Protein AF-A0A3B9GFK4-F1 (afdb_monomer_lite)

pLDDT: mean 85.83, std 14.98, range [40.34, 98.25]

Sequence (280 aa):
MKTFAKKSLFSGSQAAPPAGQVRFRACALALALAALPLASCALAGHDLAVEIRVPALPSMWDRAEFWELRVEQGGICSAPILARPGESLFLSLPRSSTAYVYCVALLGAAKSLPFGAVWPQHGIPSASERLGLALPLTAAGGFAASFGALLERGGIDAAGFNAARFGREAEARVVDPWTLDLSALASAVARGSFRADSLRDSPEASLEQLQLPLELAGETLVPSSPWAQALSVAPDGSLALALCYRPRAYFVRGHELRAGLSPEGEPCWSIKATPGAGGL

Structure (mmCIF, N/CA/C/O backbone):
data_AF-A0A3B9GFK4-F1
#
_entry.id   AF-A0A3B9GFK4-F1
#
loop_
_atom_site.group_PDB
_atom_site.id
_atom_site.type_symbol
_atom_site.label_atom_id
_atom_site.label_alt_id
_atom_site.label_comp_id
_atom_site.label_asym_id
_atom_site.label_entity_id
_atom_site.label_seq_id
_atom_site.pdbx_PDB_ins_code
_atom_site.Cartn_x
_atom_site.Cartn_y
_atom_site.Cartn_z
_atom_site.occupancy
_atom_site.B_iso_or_equiv
_atom_site.auth_seq_id
_atom_site.auth_comp_id
_atom_site.auth_asym_id
_atom_site.auth_atom_id
_atom_site.pdbx_PDB_model_num
ATOM 1 N N . MET A 1 1 ? -1.115 -7.481 -99.072 1.00 49.38 1 MET A N 1
ATOM 2 C CA . MET A 1 1 ? -0.049 -6.603 -99.607 1.00 49.38 1 MET A CA 1
ATOM 3 C C . MET A 1 1 ? -0.234 -5.191 -99.071 1.00 49.38 1 MET A C 1
ATOM 5 O O . MET A 1 1 ? -1.178 -4.531 -99.478 1.00 49.38 1 MET A O 1
ATOM 9 N N . LYS A 1 2 ? 0.632 -4.753 -98.151 1.00 41.75 2 LYS A N 1
ATOM 10 C CA . LYS A 1 2 ? 1.069 -3.359 -97.966 1.00 41.75 2 LYS A CA 1
ATOM 11 C C . LYS A 1 2 ? 2.302 -3.354 -97.058 1.00 41.75 2 LYS A C 1
ATOM 13 O O . LYS A 1 2 ? 2.496 -4.251 -96.246 1.00 41.75 2 LYS A O 1
ATOM 18 N N . THR A 1 3 ? 3.156 -2.393 -97.344 1.00 41.75 3 THR A N 1
ATOM 19 C CA . THR A 1 3 ? 4.611 -2.368 -97.215 1.00 41.75 3 THR A CA 1
ATOM 20 C C . THR A 1 3 ? 5.099 -1.871 -95.846 1.00 41.75 3 THR A C 1
ATOM 22 O O . THR A 1 3 ? 4.429 -1.076 -95.200 1.00 41.75 3 THR A O 1
ATOM 25 N N . PHE A 1 4 ? 6.292 -2.344 -95.463 1.00 47.50 4 PHE A N 1
ATOM 26 C CA . PHE A 1 4 ? 7.308 -1.790 -94.550 1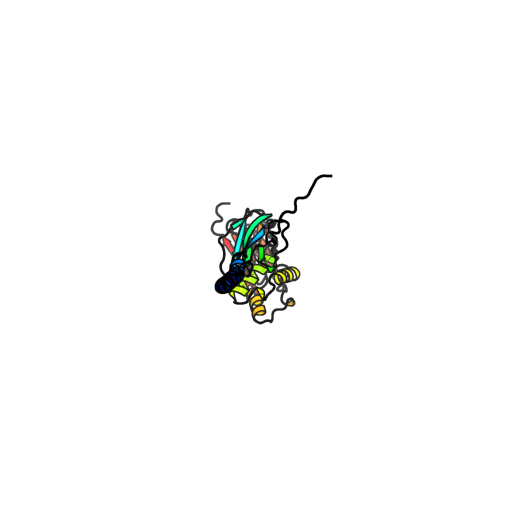.00 47.50 4 PHE A CA 1
ATOM 27 C C . PHE A 1 4 ? 7.064 -0.439 -93.842 1.00 47.50 4 PHE A C 1
ATOM 29 O O . PHE A 1 4 ? 6.879 0.582 -94.496 1.00 47.50 4 PHE A O 1
ATOM 36 N N . ALA A 1 5 ? 7.379 -0.405 -92.538 1.00 43.78 5 ALA A N 1
ATOM 37 C CA . ALA A 1 5 ? 8.205 0.658 -91.948 1.00 43.78 5 ALA A CA 1
ATOM 38 C C . ALA A 1 5 ? 8.967 0.151 -90.702 1.00 43.78 5 ALA A C 1
ATOM 40 O O . ALA A 1 5 ? 8.428 0.052 -89.603 1.00 43.78 5 ALA A O 1
ATOM 41 N N . LYS A 1 6 ? 10.255 -0.163 -90.899 1.00 51.62 6 LYS A N 1
ATOM 42 C CA . LYS A 1 6 ? 11.282 -0.313 -89.854 1.00 51.62 6 LYS A CA 1
ATOM 43 C C . LYS A 1 6 ? 11.454 1.047 -89.164 1.00 51.62 6 LYS A C 1
ATOM 45 O O . LYS A 1 6 ? 11.777 2.012 -89.854 1.00 51.62 6 LYS A O 1
ATOM 50 N N . LYS A 1 7 ? 11.299 1.134 -87.837 1.00 50.44 7 LYS A N 1
ATOM 51 C CA . LYS A 1 7 ? 11.684 2.331 -87.071 1.00 50.44 7 LYS A CA 1
ATOM 52 C C . LYS A 1 7 ? 12.864 2.024 -86.151 1.00 50.44 7 LYS A C 1
ATOM 54 O O . LYS A 1 7 ? 12.872 1.043 -85.417 1.00 50.44 7 LYS A O 1
ATOM 59 N N . SER A 1 8 ? 13.866 2.874 -86.327 1.00 50.84 8 SER A N 1
ATOM 60 C CA . SER A 1 8 ? 15.234 2.853 -85.829 1.00 50.84 8 SER A CA 1
ATOM 61 C C . SER A 1 8 ? 15.374 2.663 -84.320 1.00 50.84 8 SER A C 1
ATOM 63 O O . SER A 1 8 ? 14.698 3.318 -83.531 1.00 50.84 8 SER A O 1
ATOM 65 N N . LEU A 1 9 ? 16.356 1.833 -83.966 1.00 49.22 9 LEU A N 1
ATOM 66 C CA . LEU A 1 9 ? 17.018 1.761 -82.669 1.00 49.22 9 LEU A CA 1
ATOM 67 C C . LEU A 1 9 ? 17.553 3.150 -82.287 1.00 49.22 9 LEU A C 1
ATOM 69 O O . LEU A 1 9 ? 18.364 3.726 -83.013 1.00 49.22 9 LEU A O 1
ATOM 73 N N . PHE A 1 10 ? 17.106 3.684 -81.151 1.00 47.62 10 PHE A N 1
ATOM 74 C CA . PHE A 1 10 ? 17.780 4.788 -80.474 1.00 47.62 10 PHE A CA 1
ATOM 75 C C . PHE A 1 10 ? 18.969 4.200 -79.707 1.00 47.62 10 PHE A C 1
ATOM 77 O O . PHE A 1 10 ? 18.831 3.693 -78.597 1.00 47.62 10 PHE A O 1
ATOM 84 N N . SER A 1 11 ? 20.145 4.243 -80.331 1.00 50.97 11 SER A N 1
ATOM 85 C CA . SER A 1 11 ? 21.429 4.044 -79.658 1.00 50.97 11 SER A CA 1
ATOM 86 C C . SER A 1 11 ? 21.738 5.299 -78.840 1.00 50.97 11 SER A C 1
ATOM 88 O O . SER A 1 11 ? 22.422 6.210 -79.303 1.00 50.97 11 SER A O 1
ATOM 90 N N . GLY A 1 12 ? 21.177 5.374 -77.633 1.00 48.69 12 GLY A N 1
ATOM 91 C CA . GLY A 1 12 ? 21.552 6.377 -76.643 1.00 48.69 12 GLY A CA 1
ATOM 92 C C . GLY A 1 12 ? 22.961 6.091 -76.136 1.00 48.69 12 GLY A C 1
ATOM 93 O O . GLY A 1 12 ? 23.159 5.190 -75.327 1.00 48.69 12 GLY A O 1
ATOM 94 N N . SER A 1 13 ? 23.934 6.856 -76.628 1.00 52.31 13 SER A N 1
ATOM 95 C CA . SER A 1 13 ? 25.296 6.904 -76.099 1.00 52.31 13 SER A CA 1
ATOM 96 C C . SER A 1 13 ? 25.250 7.315 -74.624 1.00 52.31 13 SER A C 1
ATOM 98 O O . SER A 1 13 ? 25.119 8.497 -74.308 1.00 52.31 13 SER A O 1
ATOM 100 N N . GLN A 1 14 ? 25.338 6.342 -73.715 1.00 57.38 14 GLN A N 1
ATOM 101 C CA . GLN A 1 14 ? 25.565 6.602 -72.297 1.00 57.38 14 GLN A CA 1
ATOM 102 C C . GLN A 1 14 ? 26.994 7.122 -72.139 1.00 57.38 14 GLN A C 1
ATOM 104 O O . GLN A 1 14 ? 27.955 6.357 -72.092 1.00 57.38 14 GLN A O 1
ATOM 109 N N . ALA A 1 15 ? 27.132 8.446 -72.106 1.00 59.38 15 ALA A N 1
ATOM 110 C CA . ALA A 1 15 ? 28.369 9.088 -71.702 1.00 59.38 15 ALA A CA 1
ATOM 111 C C . ALA A 1 15 ? 28.708 8.625 -70.279 1.00 59.38 15 ALA A C 1
ATOM 113 O O . ALA A 1 15 ? 27.908 8.792 -69.354 1.00 59.38 15 ALA A O 1
ATOM 114 N N . ALA A 1 16 ? 29.881 8.008 -70.123 1.00 60.06 16 ALA A N 1
ATOM 115 C CA . ALA A 1 16 ? 30.385 7.592 -68.826 1.00 60.06 16 ALA A CA 1
ATOM 116 C C . ALA A 1 16 ? 30.438 8.818 -67.896 1.00 60.06 16 ALA A C 1
ATOM 118 O O . ALA A 1 16 ? 31.007 9.846 -68.280 1.00 60.06 16 ALA A O 1
ATOM 119 N N . PRO A 1 17 ? 29.830 8.755 -66.698 1.00 58.34 17 PRO A N 1
ATOM 120 C CA . PRO A 1 17 ? 29.846 9.882 -65.782 1.00 58.34 17 PRO A CA 1
ATOM 121 C C . PRO A 1 17 ? 31.297 10.205 -65.392 1.00 58.34 17 PRO A C 1
ATOM 123 O O . PRO A 1 17 ? 32.090 9.288 -65.155 1.00 58.34 17 PRO A O 1
ATOM 126 N N . PRO A 1 18 ? 31.671 11.493 -65.306 1.00 58.03 18 PRO A N 1
ATOM 127 C CA . PRO A 1 18 ? 33.019 11.889 -64.921 1.00 58.03 18 PRO A CA 1
ATOM 128 C C . PRO A 1 18 ? 33.339 11.338 -63.526 1.00 58.03 18 PRO A C 1
ATOM 130 O O . PRO A 1 18 ? 32.528 11.449 -62.604 1.00 58.03 18 PRO A O 1
ATOM 133 N N . ALA A 1 19 ? 34.532 10.760 -63.357 1.00 58.22 19 ALA A N 1
ATOM 134 C CA . ALA A 1 19 ? 34.951 10.022 -62.157 1.00 58.22 19 ALA A CA 1
ATOM 135 C C . ALA A 1 19 ? 34.791 10.795 -60.824 1.00 58.22 19 ALA A C 1
ATOM 137 O O . ALA A 1 19 ? 34.700 10.185 -59.757 1.00 58.22 19 ALA A O 1
ATOM 138 N N . GLY A 1 20 ? 34.693 12.130 -60.869 1.00 56.03 20 GLY A N 1
ATOM 139 C CA . GLY A 1 20 ? 34.391 12.974 -59.708 1.00 56.03 20 GLY A CA 1
ATOM 140 C C . GLY A 1 20 ? 32.950 12.867 -59.182 1.00 56.03 20 GLY A C 1
ATOM 141 O O . GLY A 1 20 ? 32.736 12.988 -57.978 1.00 56.03 20 GLY A O 1
ATOM 142 N N . GLN A 1 21 ? 31.958 12.574 -60.034 1.00 56.12 21 GLN A N 1
ATOM 143 C CA . GLN A 1 21 ? 30.544 12.478 -59.626 1.00 56.12 21 GLN A CA 1
ATOM 144 C C . GLN A 1 21 ? 30.221 11.185 -58.865 1.00 56.12 21 GLN A C 1
ATOM 146 O O . GLN A 1 21 ? 29.309 11.168 -58.036 1.00 56.12 21 GLN A O 1
ATOM 151 N N . VAL A 1 22 ? 30.981 10.111 -59.098 1.00 58.88 22 VAL A N 1
ATOM 152 C CA . VAL A 1 22 ? 30.784 8.820 -58.415 1.00 58.88 22 VAL A CA 1
ATOM 153 C C . VAL A 1 22 ? 31.180 8.918 -56.938 1.00 58.88 22 VAL A C 1
ATOM 155 O O . VAL A 1 22 ? 30.467 8.415 -56.071 1.00 58.88 22 VAL A O 1
ATOM 158 N N . ARG A 1 23 ? 32.265 9.641 -56.627 1.00 62.66 23 ARG A N 1
ATOM 159 C CA . ARG A 1 23 ? 32.742 9.826 -55.245 1.00 62.66 23 ARG A CA 1
ATOM 160 C C . ARG A 1 23 ? 31.787 10.677 -54.407 1.00 62.66 23 ARG A C 1
ATOM 162 O O . ARG A 1 23 ? 31.519 10.344 -53.258 1.00 62.66 23 ARG A O 1
ATOM 169 N N . PHE A 1 24 ? 31.213 11.722 -55.002 1.00 64.19 24 PHE A N 1
ATOM 170 C CA . PHE A 1 24 ? 30.280 12.606 -54.299 1.00 64.19 24 PHE A CA 1
ATOM 171 C C . PHE A 1 24 ? 28.963 11.897 -53.938 1.00 64.19 24 PHE A C 1
ATOM 173 O O . PHE A 1 24 ? 28.447 12.058 -52.833 1.00 64.19 24 PHE A O 1
ATOM 180 N N . ARG A 1 25 ? 28.448 11.041 -54.835 1.00 67.31 25 ARG A N 1
ATOM 181 C CA . ARG A 1 25 ? 27.236 10.239 -54.584 1.00 67.31 25 ARG A CA 1
ATOM 182 C C . ARG A 1 25 ? 27.445 9.167 -53.511 1.00 67.31 25 ARG A C 1
ATOM 184 O O . ARG A 1 25 ? 26.549 8.957 -52.699 1.00 67.31 25 ARG A O 1
ATOM 191 N N . ALA A 1 26 ? 28.620 8.536 -53.469 1.00 69.25 26 ALA A N 1
ATOM 192 C CA . ALA A 1 26 ? 28.953 7.552 -52.440 1.00 69.25 26 ALA A CA 1
ATOM 193 C C . ALA A 1 26 ? 29.044 8.184 -51.037 1.00 69.25 26 ALA A C 1
ATOM 195 O O . ALA A 1 26 ? 28.491 7.636 -50.086 1.00 69.25 26 ALA A O 1
ATOM 196 N N . CYS A 1 27 ? 29.658 9.368 -50.911 1.00 74.19 27 CYS A N 1
ATOM 197 C CA . CYS A 1 27 ? 29.699 10.100 -49.641 1.00 74.19 27 CYS A CA 1
ATOM 198 C C . CYS A 1 27 ? 28.310 10.560 -49.178 1.00 74.19 27 CYS A C 1
ATOM 200 O O . CYS A 1 27 ? 27.995 10.421 -48.001 1.00 74.19 27 CYS A O 1
ATOM 202 N N . ALA A 1 28 ? 27.464 11.063 -50.083 1.00 72.94 28 ALA A N 1
ATOM 203 C CA . ALA A 1 28 ? 26.108 11.493 -49.735 1.00 72.94 28 ALA A CA 1
ATOM 204 C C . ALA A 1 28 ? 25.221 10.324 -49.270 1.00 72.94 28 ALA A C 1
ATOM 206 O O . ALA A 1 28 ? 24.484 10.463 -48.297 1.00 72.94 28 ALA A O 1
ATOM 207 N N . LEU A 1 29 ? 25.329 9.157 -49.918 1.00 77.44 29 LEU A N 1
ATOM 208 C CA . LEU A 1 29 ? 24.612 7.949 -49.503 1.00 77.44 29 LEU A CA 1
ATOM 209 C C . LEU A 1 29 ? 25.114 7.435 -48.145 1.00 77.44 29 LEU A C 1
ATOM 211 O O . LEU A 1 29 ? 24.302 7.074 -47.301 1.00 77.44 29 LEU A O 1
ATOM 215 N N . ALA A 1 30 ? 26.429 7.449 -47.902 1.00 76.06 30 ALA A N 1
ATOM 216 C CA . ALA A 1 30 ? 26.999 7.064 -46.611 1.00 76.06 30 ALA A CA 1
ATOM 217 C C . ALA A 1 30 ? 26.558 8.008 -45.476 1.00 76.06 30 ALA A C 1
ATOM 219 O O . ALA A 1 30 ? 26.215 7.538 -44.395 1.00 76.06 30 ALA A O 1
ATOM 220 N N . LEU A 1 31 ? 26.487 9.320 -45.731 1.00 77.12 31 LEU A N 1
ATOM 221 C CA . LEU A 1 31 ? 25.951 10.307 -44.786 1.00 77.12 31 LEU A CA 1
ATOM 222 C C . LEU A 1 31 ? 24.452 10.112 -44.526 1.00 77.12 31 LEU A C 1
ATOM 224 O O . LEU A 1 31 ? 24.027 10.168 -43.376 1.00 77.12 31 LEU A O 1
ATOM 228 N N . ALA A 1 32 ? 23.655 9.831 -45.561 1.00 76.81 32 ALA A N 1
ATOM 229 C CA . ALA A 1 32 ? 22.229 9.543 -45.403 1.00 76.81 32 ALA A CA 1
ATOM 230 C C . ALA A 1 32 ? 21.992 8.245 -44.608 1.00 76.81 32 ALA A C 1
ATOM 232 O O . ALA A 1 32 ? 21.160 8.219 -43.705 1.00 76.81 32 ALA A O 1
ATOM 233 N N . LEU A 1 33 ? 22.766 7.190 -44.885 1.00 76.81 33 LEU A N 1
ATOM 234 C CA . LEU A 1 33 ? 22.698 5.923 -44.152 1.00 76.81 33 LEU A CA 1
ATOM 235 C C . LEU A 1 33 ? 23.189 6.055 -42.702 1.00 76.81 33 LEU A C 1
ATOM 237 O O . LEU A 1 33 ? 22.631 5.408 -41.823 1.00 76.81 33 LEU A O 1
ATOM 241 N N . ALA A 1 34 ? 24.173 6.918 -42.433 1.00 75.00 34 ALA A N 1
ATOM 242 C CA . ALA A 1 34 ? 24.631 7.229 -41.077 1.00 75.00 34 ALA A CA 1
ATOM 243 C C . ALA A 1 34 ? 23.655 8.136 -40.299 1.00 75.00 34 ALA A C 1
ATOM 245 O O . ALA A 1 34 ? 23.627 8.093 -39.071 1.00 75.00 34 ALA A O 1
ATOM 246 N N . ALA A 1 35 ? 22.823 8.921 -40.991 1.00 67.81 35 ALA A N 1
ATOM 247 C CA . ALA A 1 35 ? 21.783 9.745 -40.372 1.00 67.81 35 ALA A CA 1
ATOM 248 C C . ALA A 1 35 ? 20.521 8.945 -39.990 1.00 67.81 35 ALA A C 1
ATOM 250 O O . ALA A 1 35 ? 19.820 9.319 -39.049 1.00 67.81 35 ALA A O 1
ATOM 251 N N . LEU A 1 36 ? 20.243 7.824 -40.666 1.00 67.75 36 LEU A N 1
ATOM 252 C CA . LEU A 1 36 ? 19.109 6.943 -40.353 1.00 67.75 36 LEU A CA 1
ATOM 253 C C . LEU A 1 36 ? 19.110 6.385 -38.913 1.00 67.75 36 LEU A C 1
ATOM 255 O O . LEU A 1 36 ? 18.058 6.463 -38.281 1.00 67.75 36 LEU A O 1
ATOM 259 N N . PRO A 1 37 ? 20.215 5.869 -38.334 1.00 64.75 37 PRO A N 1
ATOM 260 C CA . PRO A 1 37 ? 20.214 5.397 -36.947 1.00 64.75 37 PRO A CA 1
ATOM 261 C C . PRO A 1 37 ? 20.044 6.536 -35.930 1.00 64.75 37 PRO A C 1
ATOM 263 O O . PRO A 1 37 ? 19.386 6.344 -34.911 1.00 64.75 37 PRO A O 1
ATOM 266 N N . LEU A 1 38 ? 20.551 7.739 -36.226 1.00 60.12 38 LEU A N 1
ATOM 267 C CA . LEU A 1 38 ? 20.355 8.917 -35.370 1.00 60.12 38 LEU A CA 1
ATOM 268 C C . LEU A 1 38 ? 18.890 9.386 -35.373 1.00 60.12 38 LEU A C 1
ATOM 270 O O . LEU A 1 38 ? 18.354 9.734 -34.323 1.00 60.12 38 LEU A O 1
ATOM 274 N N . ALA A 1 39 ? 18.212 9.322 -36.524 1.00 58.00 39 ALA A N 1
ATOM 275 C CA . ALA A 1 39 ? 16.776 9.589 -36.621 1.00 58.00 39 ALA A CA 1
ATOM 276 C C . ALA A 1 39 ? 15.920 8.452 -36.028 1.00 58.00 39 ALA A C 1
ATOM 278 O O . ALA A 1 39 ? 14.868 8.710 -35.445 1.00 58.00 39 ALA A O 1
ATOM 279 N N . SER A 1 40 ? 16.379 7.200 -36.121 1.00 55.69 40 SER A N 1
ATOM 280 C CA . SER A 1 40 ? 15.676 6.033 -35.575 1.00 55.69 40 SER A CA 1
ATOM 281 C C . SER A 1 40 ? 15.647 6.024 -34.045 1.00 55.69 40 SER A C 1
ATOM 283 O O . SER A 1 40 ? 14.661 5.567 -33.470 1.00 55.69 40 SER A O 1
ATOM 285 N N . CYS A 1 41 ? 16.681 6.548 -33.380 1.00 53.59 41 CYS A N 1
ATOM 286 C CA . CYS A 1 41 ? 16.682 6.707 -31.923 1.00 53.59 41 CYS A CA 1
ATOM 287 C C . CYS A 1 41 ? 15.808 7.881 -31.456 1.00 53.59 41 CYS A C 1
ATOM 289 O O . CYS A 1 41 ? 15.242 7.813 -30.373 1.00 53.59 41 CYS A O 1
ATOM 291 N N . ALA A 1 42 ? 15.655 8.929 -32.273 1.00 52.19 42 ALA A N 1
ATOM 292 C CA . ALA A 1 42 ? 14.791 10.066 -31.953 1.00 52.19 42 ALA A CA 1
ATOM 293 C C . ALA A 1 42 ? 13.294 9.776 -32.185 1.00 52.19 42 ALA A C 1
ATOM 295 O O . ALA A 1 42 ? 12.447 10.374 -31.525 1.00 52.19 42 ALA A O 1
ATOM 296 N N . LEU A 1 43 ? 12.950 8.860 -33.103 1.00 52.94 43 LEU A N 1
ATOM 297 C CA . LEU A 1 43 ? 11.554 8.481 -33.369 1.00 52.94 43 LEU A CA 1
ATOM 298 C C . LEU A 1 43 ? 10.973 7.490 -32.352 1.00 52.94 43 LEU A C 1
ATOM 300 O O . LEU A 1 43 ? 9.754 7.435 -32.180 1.00 52.94 43 LEU A O 1
ATOM 304 N N . ALA A 1 44 ? 11.812 6.716 -31.666 1.00 59.28 44 ALA A N 1
ATOM 305 C CA . ALA A 1 44 ? 11.377 5.915 -30.532 1.00 59.28 44 ALA A CA 1
ATOM 306 C C . ALA A 1 44 ? 11.312 6.827 -29.301 1.00 59.28 44 ALA A C 1
ATOM 308 O O . ALA A 1 44 ? 12.254 6.876 -28.516 1.00 59.28 44 ALA A O 1
ATOM 309 N N . GLY A 1 45 ? 10.223 7.594 -29.171 1.00 65.44 45 GLY A N 1
ATOM 310 C CA . GLY A 1 45 ? 10.017 8.485 -28.028 1.00 65.44 45 GLY A CA 1
ATOM 311 C C . GLY A 1 45 ? 10.355 7.784 -26.710 1.00 65.44 45 GLY A C 1
ATOM 312 O O . GLY A 1 45 ? 10.003 6.616 -26.526 1.00 65.44 45 GLY A O 1
ATOM 313 N N . HIS A 1 46 ? 11.061 8.489 -25.819 1.00 82.19 46 HIS A N 1
ATOM 314 C CA . HIS A 1 46 ? 11.520 7.950 -24.532 1.00 82.19 46 HIS A CA 1
ATOM 315 C C . HIS A 1 46 ? 10.374 7.412 -23.671 1.00 82.19 46 HIS A C 1
ATOM 317 O O . HIS A 1 46 ? 10.590 6.507 -22.864 1.00 82.19 46 HIS A O 1
ATOM 323 N N . ASP A 1 47 ? 9.161 7.896 -23.931 1.00 88.81 47 ASP A N 1
ATOM 324 C CA . ASP A 1 47 ? 7.952 7.500 -23.239 1.00 88.81 47 ASP A CA 1
ATOM 325 C C . ASP A 1 47 ? 7.029 6.649 -24.124 1.00 88.81 47 ASP A C 1
ATOM 327 O O . ASP A 1 47 ? 7.048 6.670 -25.363 1.00 88.81 47 ASP A O 1
ATOM 331 N N . LEU A 1 48 ? 6.195 5.869 -23.455 1.00 90.94 48 LEU A N 1
ATOM 332 C CA . LEU A 1 48 ? 5.110 5.088 -24.017 1.00 90.94 48 LEU A CA 1
ATOM 333 C C . LEU A 1 48 ? 3.816 5.513 -23.325 1.00 90.94 48 LEU A C 1
ATOM 335 O O . LEU A 1 48 ? 3.770 5.616 -22.103 1.00 90.94 48 LEU A O 1
ATOM 339 N N . ALA A 1 49 ? 2.758 5.734 -24.103 1.00 92.31 49 ALA A N 1
ATOM 340 C CA . ALA A 1 49 ? 1.427 5.924 -23.545 1.00 92.31 49 ALA A CA 1
ATOM 341 C C . ALA A 1 49 ? 0.919 4.584 -22.990 1.00 92.31 49 ALA A C 1
ATOM 343 O O . ALA A 1 49 ? 0.751 3.625 -23.744 1.00 92.31 49 ALA A O 1
ATOM 344 N N . VAL A 1 50 ? 0.687 4.524 -21.681 1.00 94.50 50 VAL A N 1
ATOM 345 C CA . VAL A 1 50 ? 0.225 3.335 -20.957 1.00 94.50 50 VAL A CA 1
ATOM 346 C C . VAL A 1 50 ? -1.156 3.608 -20.372 1.00 94.50 50 VAL A C 1
ATOM 348 O O . VAL A 1 50 ? -1.390 4.641 -19.743 1.00 94.50 50 VAL A O 1
ATOM 351 N N . GLU A 1 51 ? -2.076 2.668 -20.580 1.00 96.12 51 GLU A N 1
ATOM 352 C CA . GLU A 1 51 ? -3.403 2.688 -19.962 1.00 96.12 51 GLU A CA 1
ATOM 353 C C . GLU A 1 51 ? -3.293 2.289 -18.485 1.00 96.12 51 GLU A C 1
ATOM 355 O O . GLU A 1 51 ? -3.009 1.138 -18.164 1.00 96.12 51 GLU A O 1
ATOM 360 N N . ILE A 1 52 ? -3.537 3.222 -17.575 1.00 96.94 52 ILE A N 1
ATOM 361 C CA . ILE A 1 52 ? -3.610 2.975 -16.138 1.00 96.94 52 ILE A CA 1
ATOM 362 C C . ILE A 1 52 ? -5.046 2.618 -15.778 1.00 96.94 52 ILE A C 1
ATOM 364 O O . ILE A 1 52 ? -5.945 3.439 -15.955 1.00 96.94 52 ILE A O 1
ATOM 368 N N . ARG A 1 53 ? -5.262 1.415 -15.239 1.00 96.25 53 ARG A N 1
ATOM 369 C CA . ARG A 1 53 ? -6.590 0.971 -14.792 1.00 96.25 53 ARG A CA 1
ATOM 370 C C . ARG A 1 53 ? -6.717 1.167 -13.292 1.00 96.25 53 ARG A C 1
ATOM 372 O O . ARG A 1 53 ? -6.095 0.439 -12.513 1.00 96.25 53 ARG A O 1
ATOM 379 N N . VAL A 1 54 ? -7.511 2.159 -12.908 1.00 97.00 54 VAL A N 1
ATOM 380 C CA . VAL A 1 54 ? -7.766 2.510 -11.514 1.00 97.00 54 VAL A CA 1
ATOM 381 C C . VAL A 1 54 ? -8.803 1.537 -10.945 1.00 97.00 54 VAL A C 1
ATOM 383 O O . VAL A 1 54 ? -9.837 1.314 -11.577 1.00 97.00 54 VAL A O 1
ATOM 386 N N . PRO A 1 55 ? -8.559 0.916 -9.779 1.00 96.31 55 PRO A N 1
ATOM 387 C CA . PRO A 1 55 ? -9.483 -0.057 -9.218 1.00 96.31 55 PRO A CA 1
ATOM 388 C C . PRO A 1 55 ? -10.773 0.612 -8.729 1.00 96.31 55 PRO A C 1
ATOM 390 O O . PRO A 1 55 ? -10.844 1.825 -8.497 1.00 96.31 55 PRO A O 1
ATOM 393 N N . ALA A 1 56 ? -11.809 -0.200 -8.533 1.00 95.69 56 ALA A N 1
ATOM 394 C CA . ALA A 1 56 ? -12.931 0.204 -7.696 1.00 95.69 56 ALA A CA 1
ATOM 395 C C . ALA A 1 56 ? -12.443 0.464 -6.259 1.00 95.69 56 ALA A C 1
ATOM 397 O O . ALA A 1 56 ? -11.434 -0.097 -5.825 1.00 95.69 56 ALA A O 1
ATOM 398 N N . LEU A 1 57 ? -13.158 1.310 -5.518 1.00 92.44 57 LEU A N 1
ATOM 399 C CA . LEU A 1 57 ? -12.863 1.507 -4.102 1.00 92.44 57 LEU A CA 1
ATOM 400 C C . LEU A 1 57 ? -13.206 0.237 -3.313 1.00 92.44 57 LEU A C 1
ATOM 402 O O . LEU A 1 57 ? -14.241 -0.381 -3.578 1.00 92.44 57 LEU A O 1
ATOM 406 N N . PRO A 1 58 ? -12.371 -0.156 -2.335 1.00 88.44 58 PRO A N 1
ATOM 407 C CA . PRO A 1 58 ? -12.765 -1.145 -1.341 1.00 88.44 58 PRO A CA 1
ATOM 408 C C . PRO A 1 58 ? -14.059 -0.711 -0.647 1.00 88.44 58 PRO A C 1
ATOM 410 O O . PRO A 1 58 ? -14.247 0.479 -0.404 1.00 88.44 58 PRO A O 1
ATOM 413 N N . SER A 1 59 ? -14.922 -1.659 -0.273 1.00 86.56 59 SER A N 1
ATOM 414 C CA . SER A 1 59 ? -16.225 -1.358 0.349 1.00 86.56 59 SER A CA 1
ATOM 415 C C . SER A 1 59 ? -16.114 -0.495 1.607 1.00 86.56 59 SER A C 1
ATOM 417 O O . SER A 1 59 ? -16.957 0.350 1.853 1.00 86.56 59 SER A O 1
ATOM 419 N N . MET A 1 60 ? -15.050 -0.664 2.389 1.00 86.38 60 MET A N 1
ATOM 420 C CA . MET A 1 60 ? -14.796 0.147 3.583 1.00 86.38 60 MET A CA 1
ATOM 421 C C . MET A 1 60 ? -14.368 1.595 3.278 1.00 86.38 60 MET A C 1
ATOM 423 O O . MET A 1 60 ? -14.387 2.434 4.168 1.00 86.38 60 MET A O 1
ATOM 427 N N . TRP A 1 61 ? -13.979 1.890 2.035 1.00 89.94 61 TRP A N 1
ATOM 428 C CA . TRP A 1 61 ? -13.664 3.227 1.525 1.00 89.94 61 TRP A CA 1
ATOM 429 C C . TRP A 1 61 ? -14.753 3.731 0.564 1.00 89.94 61 TRP A C 1
ATOM 431 O O . TRP A 1 61 ? -14.488 4.606 -0.252 1.00 89.94 61 TRP A O 1
ATOM 441 N N . ASP A 1 62 ? -15.976 3.204 0.641 1.00 87.19 62 ASP A N 1
ATOM 442 C CA . ASP A 1 62 ? -17.104 3.587 -0.223 1.00 87.19 62 ASP A CA 1
ATOM 443 C C . ASP A 1 62 ? -17.469 5.080 -0.155 1.00 87.19 62 ASP A C 1
ATOM 445 O O . ASP A 1 62 ? -17.989 5.639 -1.118 1.00 87.19 62 ASP A O 1
ATOM 449 N N . ARG A 1 63 ? -17.151 5.739 0.963 1.00 87.88 63 ARG A N 1
ATOM 450 C CA . ARG A 1 63 ? -17.310 7.187 1.155 1.00 87.88 63 ARG A CA 1
ATOM 451 C C . ARG A 1 63 ? -16.229 8.032 0.479 1.00 87.88 63 ARG A C 1
ATOM 453 O O . ARG A 1 63 ? -16.359 9.254 0.463 1.00 87.88 63 ARG A O 1
ATOM 460 N N . ALA A 1 64 ? -15.146 7.433 -0.013 1.00 90.75 64 ALA A N 1
ATOM 461 C CA . ALA A 1 64 ? -14.161 8.157 -0.806 1.00 90.75 64 ALA A CA 1
ATOM 462 C C . ALA A 1 64 ? -14.723 8.419 -2.210 1.00 90.75 64 ALA A C 1
ATOM 464 O O . ALA A 1 64 ? -15.332 7.548 -2.821 1.00 90.75 64 ALA A O 1
ATOM 465 N N . GLU A 1 65 ? -14.512 9.618 -2.747 1.00 90.06 65 GLU A N 1
ATOM 466 C CA . GLU A 1 65 ? -15.012 9.962 -4.088 1.00 90.06 65 GLU A CA 1
ATOM 467 C C . GLU A 1 65 ? -13.958 9.745 -5.179 1.00 90.06 65 GLU A C 1
ATOM 469 O O . GLU A 1 65 ? -14.288 9.485 -6.338 1.00 90.06 65 GLU A O 1
ATOM 474 N N . PHE A 1 66 ? -12.679 9.847 -4.808 1.00 94.69 66 PHE A N 1
ATOM 475 C CA . PHE A 1 66 ? -11.567 9.852 -5.748 1.00 94.69 66 PHE A CA 1
ATOM 476 C C . PHE A 1 66 ? -10.374 9.056 -5.229 1.00 94.69 66 PHE A C 1
ATOM 478 O O . PHE A 1 66 ? -10.110 8.956 -4.027 1.00 94.69 66 PHE A O 1
ATOM 485 N N . TRP A 1 67 ? -9.606 8.566 -6.191 1.00 96.94 67 TRP A N 1
ATOM 486 C CA . TRP A 1 67 ? -8.229 8.152 -6.017 1.00 96.94 67 TRP A CA 1
ATOM 487 C C . TRP A 1 67 ? -7.296 9.331 -6.300 1.00 96.94 67 TRP A C 1
ATOM 489 O O . TRP A 1 67 ? -7.463 10.035 -7.296 1.00 96.94 67 TRP A O 1
ATOM 499 N N . GLU A 1 68 ? -6.279 9.517 -5.464 1.00 97.31 68 GLU A N 1
ATOM 500 C CA . GLU A 1 68 ? -5.129 10.372 -5.765 1.00 97.31 68 GLU A CA 1
ATOM 501 C C . GLU A 1 68 ? -4.027 9.506 -6.374 1.00 97.31 68 GLU A C 1
ATOM 503 O O . GLU A 1 68 ? -3.407 8.696 -5.683 1.00 97.31 68 GLU A O 1
ATOM 508 N N . LEU A 1 69 ? -3.802 9.667 -7.674 1.00 98.00 69 LEU A N 1
ATOM 509 C CA . LEU A 1 69 ? -2.791 8.963 -8.447 1.00 98.00 69 LEU A CA 1
ATOM 510 C C . LEU A 1 69 ? -1.482 9.763 -8.483 1.00 98.00 69 LEU A C 1
ATOM 512 O O . LEU A 1 69 ? -1.491 10.983 -8.661 1.00 98.00 69 LEU A O 1
ATOM 516 N N . ARG A 1 70 ? -0.348 9.075 -8.353 1.00 97.88 70 ARG A N 1
ATOM 517 C CA . ARG A 1 70 ? 1.002 9.641 -8.471 1.00 97.88 70 ARG A CA 1
ATOM 518 C C . ARG A 1 70 ? 1.925 8.683 -9.207 1.00 97.88 70 ARG A C 1
ATOM 520 O O . ARG A 1 70 ? 1.779 7.468 -9.092 1.00 97.88 70 ARG A O 1
ATOM 527 N N . VAL A 1 71 ? 2.906 9.238 -9.907 1.00 98.00 71 VAL A N 1
ATOM 528 C CA . VAL A 1 71 ? 4.005 8.484 -10.517 1.00 98.00 71 VAL A CA 1
ATOM 529 C C . VAL A 1 71 ? 5.308 8.910 -9.859 1.00 98.00 71 VAL A C 1
ATOM 531 O O . VAL A 1 71 ? 5.569 10.102 -9.724 1.00 98.00 71 VAL A O 1
ATOM 534 N N . GLU A 1 72 ? 6.122 7.949 -9.444 1.00 96.94 72 GLU A N 1
ATOM 535 C CA . GLU A 1 72 ? 7.482 8.176 -8.966 1.00 96.94 72 GLU A CA 1
ATOM 536 C C . GLU A 1 72 ? 8.490 7.528 -9.912 1.00 96.94 72 GLU A C 1
ATOM 538 O O . GLU A 1 72 ? 8.331 6.373 -10.312 1.00 96.94 72 GLU A O 1
ATOM 543 N N . GLN A 1 73 ? 9.524 8.283 -10.270 1.00 94.38 73 GLN A N 1
ATOM 544 C CA . GLN A 1 73 ? 10.603 7.846 -11.148 1.00 94.38 73 GLN A CA 1
ATOM 545 C C . GLN A 1 73 ? 11.910 8.499 -10.698 1.00 94.38 73 GLN A C 1
ATOM 547 O O . GLN A 1 73 ? 11.981 9.725 -10.597 1.00 94.38 73 GLN A O 1
ATOM 552 N N . GLY A 1 74 ? 12.950 7.701 -10.428 1.00 90.38 74 GLY A N 1
ATOM 553 C CA . GLY A 1 74 ? 14.255 8.225 -10.014 1.00 90.38 74 GLY A CA 1
ATOM 554 C C . GLY A 1 74 ? 14.181 9.078 -8.741 1.00 90.38 74 GLY A C 1
ATOM 555 O O . GLY A 1 74 ? 14.875 10.086 -8.630 1.00 90.38 74 GLY A O 1
ATOM 556 N N . GLY A 1 75 ? 13.276 8.730 -7.820 1.00 89.12 75 GLY A N 1
ATOM 557 C CA . GLY A 1 75 ? 12.997 9.491 -6.595 1.00 89.12 75 GLY A CA 1
ATOM 558 C C . GLY A 1 75 ? 12.227 10.808 -6.784 1.00 89.12 75 GLY A C 1
ATOM 559 O O . GLY A 1 75 ? 12.007 11.527 -5.809 1.00 89.12 75 GLY A O 1
ATOM 560 N N . ILE A 1 76 ? 11.801 11.142 -8.007 1.00 92.94 76 ILE A N 1
ATOM 561 C CA . ILE A 1 76 ? 10.970 12.317 -8.294 1.00 92.94 76 ILE A CA 1
ATOM 562 C C . ILE A 1 76 ? 9.513 11.878 -8.388 1.00 92.94 76 ILE A C 1
ATOM 564 O O . ILE A 1 76 ? 9.179 10.978 -9.153 1.00 92.94 76 ILE A O 1
ATOM 568 N N . CYS A 1 77 ? 8.637 12.543 -7.634 1.00 95.69 77 CYS A N 1
ATOM 569 C CA . CYS A 1 77 ? 7.203 12.279 -7.637 1.00 95.69 77 CYS A CA 1
ATOM 570 C C . CYS A 1 77 ? 6.451 13.322 -8.476 1.00 95.69 77 CYS A C 1
ATOM 572 O O . CYS A 1 77 ? 6.704 14.523 -8.362 1.00 95.69 77 CYS A O 1
ATOM 574 N N . SER A 1 78 ? 5.511 12.866 -9.302 1.00 96.50 78 SER A N 1
ATOM 575 C CA . SER A 1 78 ? 4.637 13.722 -10.099 1.00 96.50 78 SER A CA 1
ATOM 576 C C . SER A 1 78 ? 3.675 14.534 -9.228 1.00 96.50 78 SER A C 1
ATOM 578 O O . SER A 1 78 ? 3.406 14.212 -8.065 1.00 96.50 78 SER A O 1
ATOM 580 N N . ALA A 1 79 ? 3.071 15.562 -9.829 1.00 96.75 79 ALA A N 1
ATOM 581 C CA . ALA A 1 79 ? 1.868 16.166 -9.269 1.00 96.75 79 ALA A CA 1
ATOM 582 C C . ALA A 1 79 ? 0.751 15.106 -9.127 1.00 96.75 79 ALA A C 1
ATOM 584 O O . ALA A 1 79 ? 0.704 14.163 -9.929 1.00 96.75 79 ALA A O 1
ATOM 585 N N . PRO A 1 80 ? -0.129 15.236 -8.117 1.00 96.69 80 PRO A N 1
ATOM 586 C CA . PRO A 1 80 ? -1.257 14.331 -7.951 1.00 96.69 80 PRO A CA 1
ATOM 587 C C . PRO A 1 80 ? -2.270 14.495 -9.089 1.00 96.69 80 PRO A C 1
ATOM 589 O O . PRO A 1 80 ? -2.562 15.611 -9.519 1.00 96.69 80 PRO A O 1
ATOM 592 N N . ILE A 1 81 ? -2.835 13.377 -9.535 1.00 97.25 81 ILE A N 1
ATOM 593 C CA . ILE A 1 81 ? -3.919 13.313 -10.519 1.00 97.25 81 ILE A CA 1
ATOM 594 C C . ILE A 1 81 ? -5.126 12.687 -9.826 1.00 97.25 81 ILE A C 1
ATOM 596 O O . ILE A 1 81 ? -5.003 11.621 -9.230 1.00 97.25 81 ILE A O 1
ATOM 600 N N . LEU A 1 82 ? -6.288 13.334 -9.883 1.00 96.94 82 LEU A N 1
ATOM 601 C CA . LEU A 1 82 ? -7.515 12.753 -9.339 1.00 96.94 82 LEU A CA 1
ATOM 602 C C . LEU A 1 82 ? -8.160 11.837 -10.377 1.00 96.94 82 LEU A C 1
ATOM 604 O O . LEU A 1 82 ? -8.312 12.22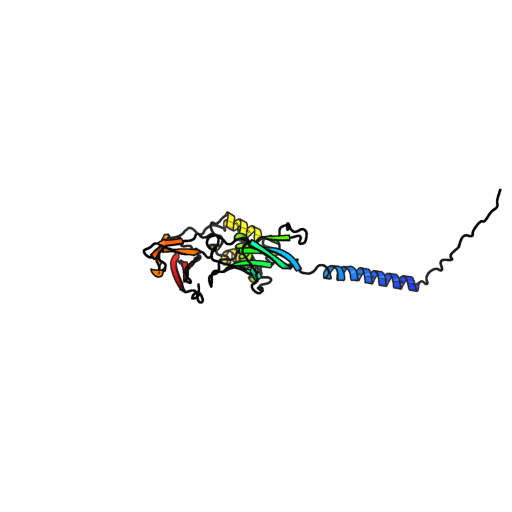8 -11.532 1.00 96.94 82 LEU A O 1
ATOM 608 N N . ALA A 1 83 ? -8.544 10.641 -9.946 1.00 96.62 83 ALA A N 1
ATOM 609 C CA . ALA A 1 83 ? -9.205 9.646 -10.778 1.00 96.62 83 ALA A CA 1
ATOM 610 C C . ALA A 1 83 ? -10.454 9.111 -10.081 1.00 96.62 83 ALA A C 1
ATOM 612 O O . ALA A 1 83 ? -10.469 8.933 -8.860 1.00 96.62 83 ALA A O 1
ATOM 613 N N . ARG A 1 84 ? -11.501 8.823 -10.848 1.00 96.12 84 ARG A N 1
ATOM 614 C CA . ARG A 1 84 ? -12.697 8.162 -10.325 1.00 96.12 84 ARG A CA 1
ATOM 615 C C . ARG A 1 84 ? -12.446 6.661 -10.124 1.00 96.12 84 ARG A C 1
ATOM 617 O O . ARG A 1 84 ? -11.635 6.063 -10.834 1.00 96.12 84 ARG A O 1
ATOM 624 N N . PRO A 1 85 ? -13.150 6.014 -9.183 1.00 96.31 85 PRO A N 1
ATOM 625 C CA . PRO A 1 85 ? -13.085 4.565 -9.020 1.00 96.31 85 PRO A CA 1
ATOM 626 C C . PRO A 1 85 ? -13.471 3.836 -10.315 1.00 96.31 85 PRO A C 1
ATOM 628 O O . PRO A 1 85 ? -14.491 4.155 -10.925 1.00 96.31 85 PRO A O 1
ATOM 631 N N . GLY A 1 86 ? -12.662 2.861 -10.736 1.00 95.25 86 GLY A N 1
ATOM 632 C CA . GLY A 1 86 ? -12.882 2.107 -11.979 1.00 95.25 86 GLY A CA 1
ATOM 633 C C . GLY A 1 86 ? -12.515 2.848 -13.273 1.00 95.25 86 GLY A C 1
ATOM 634 O O . GLY A 1 86 ? -12.687 2.292 -14.358 1.00 95.25 86 GLY A O 1
ATOM 635 N N . GLU A 1 87 ? -12.030 4.090 -13.192 1.00 95.38 87 GLU A N 1
ATOM 636 C CA . GLU A 1 87 ? -11.620 4.864 -14.364 1.00 95.38 87 GLU A CA 1
ATOM 637 C C . GLU A 1 87 ? -10.359 4.282 -15.025 1.00 95.38 87 GLU A C 1
ATOM 639 O O . GLU A 1 87 ? -9.524 3.632 -14.393 1.00 95.38 87 GLU A O 1
ATOM 644 N N . SER A 1 88 ? -10.205 4.532 -16.325 1.00 94.69 88 SER A N 1
ATOM 645 C CA . SER A 1 88 ? -8.954 4.286 -17.042 1.00 94.69 88 SER A CA 1
ATOM 646 C C . SER A 1 88 ? -8.367 5.605 -17.522 1.00 94.69 88 SER A C 1
ATOM 648 O O . SER A 1 88 ? -9.048 6.395 -18.173 1.00 94.69 88 SER A O 1
ATOM 650 N N . LEU A 1 89 ? -7.098 5.832 -17.201 1.00 94.88 89 LEU A N 1
ATOM 651 C CA . LEU A 1 89 ? -6.347 7.035 -17.555 1.00 94.88 89 LEU A CA 1
ATOM 652 C C . LEU A 1 89 ? -5.180 6.668 -18.468 1.00 94.88 89 LEU A C 1
ATOM 654 O O . LEU A 1 89 ? -4.716 5.532 -18.462 1.00 94.88 89 LEU A O 1
ATOM 658 N N . PHE A 1 90 ? -4.660 7.631 -19.224 1.00 94.06 90 PHE A N 1
ATOM 659 C CA . PHE A 1 90 ? -3.466 7.425 -20.045 1.00 94.06 90 PHE A CA 1
ATOM 660 C C . PHE A 1 90 ? -2.322 8.267 -19.509 1.00 94.06 90 PHE A C 1
ATOM 662 O O . PHE A 1 90 ? -2.432 9.491 -19.451 1.00 94.06 90 PHE A O 1
ATOM 669 N N . LEU A 1 91 ? -1.228 7.607 -19.132 1.00 95.00 91 LEU A N 1
ATOM 670 C CA . LEU A 1 91 ? -0.003 8.263 -18.688 1.00 95.00 91 LEU A CA 1
ATOM 671 C C . LEU A 1 91 ? 1.145 7.938 -19.638 1.00 95.00 91 LEU A C 1
ATOM 673 O O . LEU A 1 91 ? 1.264 6.815 -20.123 1.00 95.00 91 LEU A O 1
ATOM 677 N N . SER A 1 92 ? 2.012 8.918 -19.871 1.00 93.69 92 SER A N 1
ATOM 678 C CA . SER A 1 92 ? 3.300 8.698 -20.528 1.00 93.69 92 SER A CA 1
ATOM 679 C C . SER A 1 92 ? 4.281 8.131 -19.505 1.00 93.69 92 SER A C 1
ATOM 681 O O . SER A 1 92 ? 4.615 8.815 -18.540 1.00 93.69 92 SER A O 1
ATOM 683 N N . LEU A 1 93 ? 4.708 6.881 -19.692 1.00 94.81 93 LEU A N 1
ATOM 684 C CA . LEU A 1 93 ? 5.675 6.198 -18.829 1.00 94.81 93 LEU A CA 1
ATOM 685 C C . LEU A 1 93 ? 6.968 5.886 -19.596 1.00 94.81 93 LEU A C 1
ATOM 687 O O . LEU A 1 93 ? 6.906 5.574 -20.788 1.00 94.81 93 LEU A O 1
ATOM 691 N N . PRO A 1 94 ? 8.135 5.911 -18.936 1.00 92.12 94 PRO A N 1
ATOM 692 C CA . PRO A 1 94 ? 9.422 5.730 -19.602 1.00 92.12 94 PRO A CA 1
ATOM 693 C C . PRO A 1 94 ? 9.585 4.312 -20.158 1.00 92.12 94 PRO A C 1
ATOM 695 O O . PRO A 1 94 ? 9.331 3.328 -19.473 1.00 92.12 94 PRO A O 1
ATOM 698 N N . ARG A 1 95 ? 10.083 4.158 -21.385 1.00 89.44 95 ARG A N 1
ATOM 699 C CA . ARG A 1 95 ? 10.315 2.830 -21.990 1.00 89.44 95 ARG A CA 1
ATOM 700 C C . ARG A 1 95 ? 11.486 2.073 -21.373 1.00 89.44 95 ARG A C 1
ATOM 702 O O . ARG A 1 95 ? 11.481 0.846 -21.365 1.00 89.44 95 ARG A O 1
ATOM 709 N N . SER A 1 96 ? 12.510 2.802 -20.936 1.00 87.69 96 SER A N 1
ATOM 710 C CA . SER A 1 96 ? 13.815 2.245 -20.560 1.00 87.69 96 SER A CA 1
ATOM 711 C C . SER A 1 96 ? 14.109 2.292 -19.065 1.00 87.69 96 SER A C 1
ATOM 713 O O . SER A 1 96 ? 15.178 1.847 -18.659 1.00 87.69 96 SER A O 1
ATOM 715 N N . SER A 1 97 ? 13.212 2.846 -18.248 1.00 91.12 97 SER A N 1
ATOM 716 C CA . SER A 1 97 ? 13.402 2.935 -16.801 1.00 91.12 97 SER A CA 1
ATOM 717 C C . SER A 1 97 ? 12.168 2.474 -16.043 1.00 91.12 97 SER A C 1
ATOM 719 O O . SER A 1 97 ? 11.058 2.434 -16.576 1.00 91.12 97 SER A O 1
ATOM 721 N N . THR A 1 98 ? 12.376 2.135 -14.777 1.00 94.81 98 THR A N 1
ATOM 722 C CA . THR A 1 98 ? 11.296 1.777 -13.864 1.00 94.81 98 THR A CA 1
ATOM 723 C C . THR A 1 98 ? 10.502 3.024 -13.483 1.00 94.81 98 THR A C 1
ATOM 725 O O . THR A 1 98 ? 11.067 4.104 -13.317 1.00 94.81 98 THR A O 1
ATOM 728 N N . ALA A 1 99 ? 9.188 2.870 -13.347 1.00 96.06 99 ALA A N 1
ATOM 729 C CA . ALA A 1 99 ? 8.324 3.868 -12.729 1.00 96.06 99 ALA A CA 1
ATOM 730 C C . ALA A 1 99 ? 7.366 3.180 -11.753 1.00 96.06 99 ALA A C 1
ATOM 732 O O . ALA A 1 99 ? 6.891 2.067 -12.005 1.00 96.06 99 ALA A O 1
ATOM 733 N N . TYR A 1 100 ? 7.072 3.846 -10.644 1.00 97.75 100 TYR A N 1
ATOM 734 C CA . TYR A 1 100 ? 6.162 3.367 -9.612 1.00 97.75 100 TYR A CA 1
ATOM 735 C C . TYR A 1 100 ? 4.888 4.189 -9.668 1.00 97.75 100 TYR A C 1
ATOM 737 O O . TYR A 1 100 ? 4.907 5.398 -9.448 1.00 97.75 100 TYR A O 1
ATOM 745 N N . VAL A 1 101 ? 3.781 3.539 -10.005 1.00 98.25 101 VA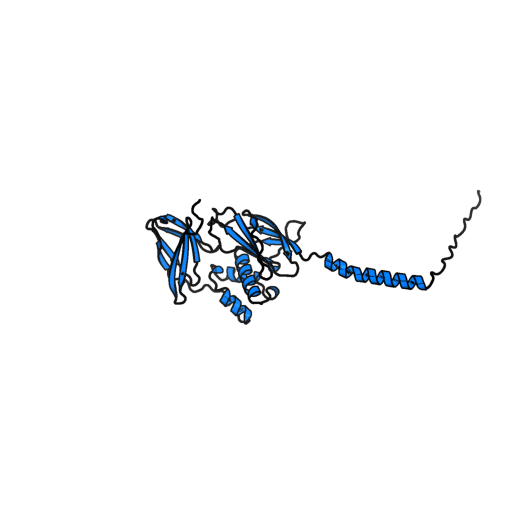L A N 1
ATOM 746 C CA . VAL A 1 101 ? 2.477 4.192 -10.095 1.00 98.25 101 VAL A CA 1
ATOM 747 C C . VAL A 1 101 ? 1.695 3.838 -8.842 1.00 98.25 101 VAL A C 1
ATOM 749 O O . VAL A 1 101 ? 1.506 2.658 -8.552 1.00 98.25 101 VAL A O 1
ATOM 752 N N . TYR A 1 102 ? 1.235 4.849 -8.114 1.00 97.94 102 TYR A N 1
ATOM 753 C CA . TYR A 1 102 ? 0.471 4.700 -6.879 1.00 97.94 102 TYR A CA 1
ATOM 754 C C . TYR A 1 102 ? -0.896 5.342 -7.025 1.00 97.94 102 TYR A C 1
ATOM 756 O O . TYR A 1 102 ? -0.988 6.429 -7.586 1.00 97.94 102 TYR A O 1
ATOM 764 N N . CYS A 1 103 ? -1.924 4.745 -6.435 1.00 97.44 103 CYS A N 1
ATOM 765 C CA . CYS A 1 103 ? -3.169 5.428 -6.119 1.00 97.44 103 CYS A CA 1
ATOM 766 C C . CYS A 1 103 ? -3.547 5.219 -4.649 1.00 97.44 103 CYS A C 1
ATOM 768 O O . CYS A 1 103 ? -3.490 4.102 -4.135 1.00 97.44 103 CYS A O 1
ATOM 770 N N . VAL A 1 104 ? -3.948 6.294 -3.971 1.00 97.31 104 VAL A N 1
ATOM 771 C CA . VAL A 1 104 ? -4.462 6.259 -2.589 1.00 97.31 104 VAL A CA 1
ATOM 772 C C . VAL A 1 104 ? -5.900 6.758 -2.556 1.00 97.31 104 VAL A C 1
ATOM 774 O O . VAL A 1 104 ? -6.230 7.726 -3.243 1.00 97.31 104 VAL A O 1
ATOM 777 N N . ALA A 1 105 ? -6.765 6.088 -1.799 1.00 95.62 105 ALA A N 1
ATOM 778 C CA . ALA A 1 105 ? -8.136 6.539 -1.608 1.00 95.62 105 ALA A CA 1
ATO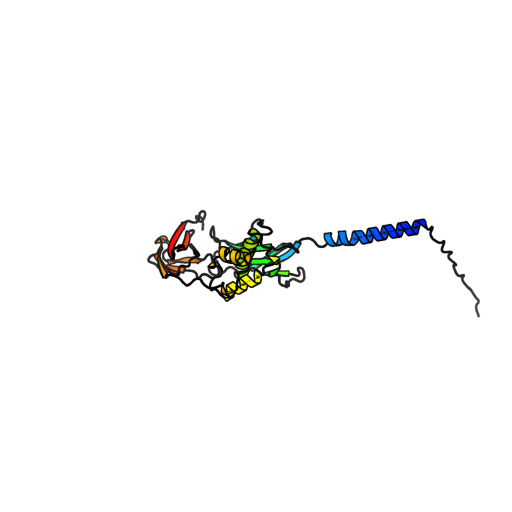M 779 C C . ALA A 1 105 ? -8.130 7.732 -0.648 1.00 95.62 105 ALA A C 1
ATOM 781 O O . ALA A 1 105 ? -7.389 7.725 0.343 1.00 95.62 105 ALA A O 1
ATOM 782 N N . LEU A 1 106 ? -8.938 8.750 -0.949 1.00 91.62 106 LEU A N 1
ATOM 783 C CA . LEU A 1 106 ? -9.062 9.954 -0.131 1.00 91.62 106 LEU A CA 1
ATOM 784 C C . LEU A 1 106 ? -10.432 10.016 0.545 1.00 91.62 106 LEU A C 1
ATOM 786 O O 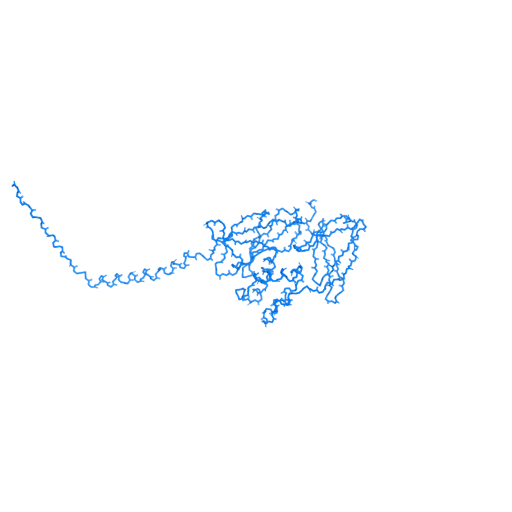. LEU A 1 106 ? -11.458 10.054 -0.131 1.00 91.62 106 LEU A O 1
ATOM 790 N N . LEU A 1 107 ? -10.443 10.105 1.876 1.00 87.69 107 LEU A N 1
ATOM 791 C CA . LEU A 1 107 ? -11.644 10.365 2.672 1.00 87.69 107 LEU A CA 1
ATOM 792 C C . LEU A 1 107 ? -11.394 11.588 3.562 1.00 87.69 107 LEU A C 1
ATOM 794 O O . LEU A 1 107 ? -10.856 11.484 4.665 1.00 87.69 107 LEU A O 1
ATOM 798 N N . GLY A 1 108 ? -11.724 12.775 3.050 1.00 86.00 108 GLY A N 1
ATOM 799 C CA . GLY A 1 108 ? -11.291 14.032 3.662 1.00 86.00 108 GLY A CA 1
ATOM 800 C C . GLY A 1 108 ? -9.761 14.110 3.713 1.00 86.00 108 GLY A C 1
ATOM 801 O O . GLY A 1 108 ? -9.097 14.040 2.681 1.00 86.00 108 GLY A O 1
ATOM 802 N N . ALA A 1 109 ? -9.195 14.228 4.916 1.00 86.69 109 ALA A N 1
ATOM 803 C CA . ALA A 1 109 ? -7.745 14.223 5.134 1.00 86.69 109 ALA A CA 1
ATOM 804 C C . ALA A 1 109 ? -7.148 12.813 5.334 1.00 86.69 109 ALA A C 1
ATOM 806 O O . ALA A 1 109 ? -5.924 12.663 5.353 1.00 86.69 109 ALA A O 1
ATOM 807 N N . ALA A 1 110 ? -7.986 11.781 5.480 1.00 90.00 110 ALA A N 1
ATOM 808 C CA . ALA A 1 110 ? -7.531 10.403 5.616 1.00 90.00 110 ALA A CA 1
ATOM 809 C C . ALA A 1 110 ? -7.083 9.836 4.264 1.00 90.00 110 ALA A C 1
ATOM 811 O O . ALA A 1 110 ? -7.709 10.084 3.229 1.00 90.00 110 ALA A O 1
ATOM 812 N N . LYS A 1 111 ? -6.009 9.041 4.293 1.00 93.56 111 LYS A N 1
ATOM 813 C CA . LYS A 1 111 ? -5.458 8.362 3.116 1.00 93.56 111 LYS A CA 1
ATOM 814 C C . LYS A 1 111 ? -5.311 6.874 3.382 1.00 93.56 111 LYS A C 1
ATOM 816 O O . LYS A 1 111 ? -4.798 6.480 4.433 1.00 93.56 111 LYS A O 1
ATOM 821 N N . SER A 1 112 ? -5.718 6.056 2.418 1.00 95.69 112 SER A N 1
ATOM 822 C CA . SER A 1 112 ? -5.393 4.632 2.442 1.00 95.69 112 SER A CA 1
ATOM 823 C C . SER A 1 112 ? -3.889 4.412 2.240 1.00 95.69 112 SER A C 1
ATOM 825 O O . SER A 1 112 ? -3.163 5.282 1.751 1.00 95.69 112 SER A O 1
ATOM 827 N N . LEU A 1 113 ? -3.419 3.207 2.556 1.00 96.44 113 LEU A N 1
ATOM 828 C CA . LEU A 1 113 ? -2.172 2.703 1.995 1.00 96.44 113 LEU A CA 1
ATOM 829 C C . LEU A 1 113 ? -2.327 2.546 0.473 1.00 96.44 113 LEU A C 1
ATOM 831 O O . LEU A 1 113 ? -3.449 2.359 -0.020 1.00 96.44 113 LEU A O 1
ATOM 835 N N . PRO A 1 114 ? -1.230 2.685 -0.288 1.00 96.75 114 PRO A N 1
ATOM 836 C CA . PRO A 1 114 ? -1.318 2.776 -1.732 1.00 96.75 114 PRO A CA 1
ATOM 837 C C . PRO A 1 114 ? -1.688 1.437 -2.358 1.00 96.75 114 PRO A C 1
ATOM 839 O O . PRO A 1 114 ? -1.128 0.389 -2.041 1.00 96.75 114 PRO A O 1
ATOM 842 N N . PHE A 1 115 ? -2.587 1.520 -3.326 1.00 97.94 115 PHE A N 1
ATOM 843 C CA . PHE A 1 115 ? -2.648 0.602 -4.449 1.00 97.94 115 PHE A CA 1
ATOM 844 C C . PHE A 1 115 ? -1.637 1.076 -5.487 1.00 97.94 115 PHE A C 1
ATOM 846 O O . PHE A 1 115 ? -1.186 2.222 -5.459 1.00 97.94 115 PHE A O 1
ATOM 853 N N . GLY A 1 116 ? -1.248 0.209 -6.410 1.00 98.06 116 GLY A N 1
ATOM 854 C CA . GLY A 1 116 ? -0.264 0.614 -7.396 1.00 98.06 116 GLY A CA 1
ATOM 855 C C . GLY A 1 116 ? 0.211 -0.491 -8.309 1.00 98.06 116 GLY A C 1
ATOM 856 O O . GLY A 1 116 ? -0.362 -1.581 -8.354 1.00 98.06 116 GLY A O 1
ATOM 857 N N . ALA A 1 117 ? 1.272 -0.174 -9.040 1.00 98.06 117 ALA A N 1
ATOM 858 C CA . ALA A 1 117 ? 1.986 -1.086 -9.909 1.00 98.06 117 ALA A CA 1
ATOM 859 C C . ALA A 1 117 ? 3.412 -0.587 -10.183 1.00 98.06 117 ALA A C 1
ATOM 861 O O . ALA A 1 117 ? 3.717 0.603 -10.127 1.00 98.06 117 ALA A O 1
ATOM 862 N N . VAL A 1 118 ? 4.274 -1.535 -10.536 1.00 97.31 118 VAL A N 1
ATOM 863 C CA . VAL A 1 118 ? 5.648 -1.301 -11.006 1.00 97.31 118 VAL A CA 1
ATOM 864 C C . VAL A 1 118 ? 5.673 -1.428 -12.523 1.00 97.31 118 VAL A C 1
ATOM 866 O O . VAL A 1 118 ? 5.427 -2.516 -13.049 1.00 97.31 118 VAL A O 1
ATOM 869 N N . TRP A 1 119 ? 5.984 -0.343 -13.218 1.00 96.06 119 TRP A N 1
ATOM 870 C CA . TRP A 1 119 ? 6.224 -0.330 -14.655 1.00 96.06 119 TRP A CA 1
ATOM 871 C C . TRP A 1 119 ? 7.709 -0.604 -14.953 1.00 96.06 119 TRP A C 1
ATOM 873 O O . TRP A 1 119 ? 8.555 -0.042 -14.260 1.00 96.06 119 TRP A O 1
ATOM 883 N N . PRO A 1 120 ? 8.057 -1.437 -15.954 1.00 94.12 120 PRO A N 1
ATOM 884 C CA . PRO A 1 120 ? 7.172 -2.200 -16.845 1.00 94.12 120 PRO A CA 1
ATOM 885 C C . PRO A 1 120 ? 6.761 -3.583 -16.314 1.00 94.12 120 PRO A C 1
ATOM 887 O O . PRO A 1 120 ? 6.034 -4.302 -16.990 1.00 94.12 120 PRO A O 1
ATOM 890 N N . GLN A 1 121 ? 7.199 -3.979 -15.115 1.00 94.06 121 GLN A N 1
ATOM 891 C CA . GLN A 1 121 ? 7.061 -5.354 -14.608 1.00 94.06 121 GLN A CA 1
ATOM 892 C C . GLN A 1 121 ? 5.610 -5.872 -14.504 1.00 94.06 121 GLN A C 1
ATOM 894 O O . GLN A 1 121 ? 5.392 -7.080 -14.569 1.00 94.06 121 GLN A O 1
ATOM 899 N N . HIS A 1 122 ? 4.629 -4.982 -14.329 1.00 93.94 122 HIS A N 1
ATOM 900 C CA . HIS A 1 122 ? 3.196 -5.309 -14.298 1.00 93.94 122 HIS A CA 1
ATOM 901 C C . HIS A 1 122 ? 2.453 -4.969 -15.597 1.00 93.94 122 HIS A C 1
ATOM 903 O O . HIS A 1 122 ? 1.233 -5.115 -15.650 1.00 93.94 122 HIS A O 1
ATOM 909 N N . GLY A 1 123 ? 3.152 -4.486 -16.628 1.00 89.25 123 GLY A N 1
ATOM 910 C CA . GLY A 1 123 ? 2.538 -4.192 -17.916 1.00 89.25 123 GLY A CA 1
ATOM 911 C C . GLY A 1 123 ? 1.980 -5.467 -18.543 1.00 89.25 123 GLY A C 1
ATOM 912 O O . GLY A 1 123 ? 2.693 -6.456 -18.701 1.00 89.25 123 GLY A O 1
ATOM 913 N N . ILE A 1 124 ? 0.705 -5.439 -18.912 1.00 87.12 124 ILE A N 1
ATOM 914 C CA . ILE A 1 124 ? 0.034 -6.516 -19.647 1.00 87.12 124 ILE A CA 1
ATOM 915 C C . ILE A 1 124 ? -0.454 -5.985 -20.993 1.00 87.12 124 ILE A C 1
ATOM 917 O O . ILE A 1 124 ? -0.686 -4.783 -21.098 1.00 87.12 124 ILE A O 1
ATOM 921 N N . PRO A 1 125 ? -0.650 -6.829 -22.019 1.00 83.88 125 PRO A N 1
ATOM 922 C CA . PRO A 1 125 ? -1.275 -6.390 -23.261 1.00 83.88 125 PRO A CA 1
ATOM 923 C C . PRO A 1 125 ? -2.602 -5.668 -22.997 1.00 83.88 125 PRO A C 1
ATOM 925 O O . PRO A 1 125 ? -3.474 -6.195 -22.300 1.00 83.88 125 PRO A O 1
ATOM 928 N N . SER A 1 126 ? -2.748 -4.447 -23.517 1.00 78.00 126 SER A N 1
ATOM 929 C CA . SER A 1 126 ? -4.020 -3.722 -23.414 1.00 78.00 126 SER A CA 1
ATOM 930 C C . SER A 1 126 ? -5.060 -4.360 -24.340 1.00 78.00 126 SER A C 1
ATOM 932 O O . SER A 1 126 ? -4.739 -4.831 -25.428 1.00 78.00 126 SER A O 1
ATOM 934 N N . ALA A 1 127 ? -6.325 -4.335 -23.913 1.00 71.88 127 ALA A N 1
ATOM 935 C CA . ALA A 1 127 ? -7.460 -4.681 -24.770 1.00 71.88 127 ALA A CA 1
ATOM 936 C C . ALA A 1 127 ? -7.753 -3.579 -25.808 1.00 71.88 127 ALA A C 1
ATOM 938 O O . ALA A 1 127 ? -8.427 -3.824 -26.804 1.00 71.88 127 ALA A O 1
ATOM 939 N N . SER A 1 128 ? -7.248 -2.364 -25.581 1.00 66.31 128 SER A N 1
ATOM 940 C CA . SER A 1 128 ? -7.288 -1.276 -26.547 1.00 66.31 128 SER A CA 1
ATOM 941 C C . SER A 1 128 ? -6.227 -1.515 -27.617 1.00 66.31 128 SER A C 1
ATOM 943 O O . SER A 1 128 ? -5.026 -1.409 -27.355 1.00 66.31 128 SER A O 1
ATOM 945 N N . GLU A 1 129 ? -6.673 -1.767 -28.850 1.00 60.22 129 GLU A N 1
ATOM 946 C CA . GLU A 1 129 ? -5.814 -1.977 -30.029 1.00 60.22 129 GLU A CA 1
ATOM 947 C C . GLU A 1 129 ? -4.816 -0.825 -30.276 1.00 60.22 129 GLU A C 1
ATOM 949 O O . GLU A 1 129 ? -3.851 -0.979 -31.020 1.00 60.22 129 GLU A O 1
ATOM 954 N N . ARG A 1 130 ? -5.025 0.341 -29.650 1.00 59.50 130 ARG A N 1
ATOM 955 C CA . ARG A 1 130 ? -4.254 1.567 -29.891 1.00 59.50 130 ARG A CA 1
ATOM 956 C C . ARG A 1 130 ? -2.967 1.708 -29.077 1.00 59.50 130 ARG A C 1
ATOM 958 O O . ARG A 1 130 ? -2.140 2.532 -29.453 1.00 59.50 130 ARG A O 1
ATOM 965 N N . LEU A 1 131 ? -2.807 1.000 -27.957 1.00 64.06 131 LEU A N 1
ATOM 966 C CA . LEU A 1 131 ? -1.808 1.387 -26.939 1.00 64.06 131 LEU A CA 1
ATOM 967 C C . LEU A 1 131 ? -0.863 0.269 -26.507 1.00 64.06 131 LEU A C 1
ATOM 969 O O . LEU A 1 131 ? 0.147 0.528 -25.858 1.00 64.06 131 LEU A O 1
ATOM 973 N N . GLY A 1 132 ? -1.151 -0.970 -26.900 1.00 75.25 132 GLY A N 1
ATOM 974 C CA . GLY A 1 132 ? -0.266 -2.113 -26.699 1.00 75.25 132 GLY A CA 1
ATOM 975 C C . GLY A 1 132 ? -0.173 -2.610 -25.255 1.00 75.25 132 GLY A C 1
ATOM 976 O O . GLY A 1 132 ? -0.095 -3.820 -25.077 1.00 75.25 132 GLY A O 1
ATOM 977 N N . LEU A 1 133 ? -0.225 -1.745 -24.229 1.00 89.56 133 LEU A N 1
ATOM 978 C CA . LEU A 1 133 ? -0.037 -2.128 -22.823 1.00 89.56 133 LEU A CA 1
ATOM 979 C C . LEU A 1 133 ? -0.972 -1.393 -21.844 1.00 89.56 133 LEU A C 1
ATOM 981 O O . LEU A 1 133 ? -1.240 -0.199 -21.977 1.00 89.56 133 LEU A O 1
ATOM 985 N N . ALA A 1 134 ? -1.450 -2.135 -20.847 1.00 93.75 134 ALA A N 1
ATOM 986 C CA . ALA A 1 134 ? -2.238 -1.669 -19.715 1.00 93.75 134 ALA A CA 1
ATOM 987 C C . ALA A 1 134 ? -1.534 -2.013 -18.395 1.00 93.75 134 ALA A C 1
ATOM 989 O O . ALA A 1 134 ? -0.813 -3.009 -18.297 1.00 93.75 134 ALA A O 1
ATOM 990 N N . LEU A 1 135 ? -1.767 -1.193 -17.376 1.00 96.25 135 LEU A N 1
ATOM 991 C CA . LEU A 1 135 ? -1.178 -1.308 -16.051 1.00 96.25 135 LEU A CA 1
ATOM 992 C C . LEU A 1 135 ? -2.296 -1.314 -14.993 1.00 96.25 135 LEU A C 1
ATOM 994 O O . LEU A 1 135 ? -2.802 -0.248 -14.626 1.00 96.25 135 LEU A O 1
ATOM 998 N N . PRO A 1 136 ? -2.732 -2.498 -14.525 1.00 96.44 136 PRO A N 1
ATOM 999 C CA . PRO A 1 136 ? -3.726 -2.595 -13.465 1.00 96.44 136 PRO A CA 1
ATOM 1000 C C . PRO A 1 136 ? -3.110 -2.231 -12.114 1.00 96.44 136 PRO A C 1
ATOM 1002 O O . PRO A 1 136 ? -2.095 -2.807 -11.718 1.00 96.44 136 PRO A O 1
ATOM 1005 N N . LEU A 1 137 ? -3.738 -1.302 -11.392 1.00 97.75 137 LEU A N 1
ATOM 1006 C CA . LEU A 1 137 ? -3.306 -0.957 -10.040 1.00 97.75 137 LEU A CA 1
ATOM 1007 C C . LEU A 1 137 ? -4.000 -1.868 -9.027 1.00 97.75 137 LEU A C 1
ATOM 1009 O O . LEU A 1 137 ? -5.222 -2.003 -9.017 1.00 97.75 137 LEU A O 1
ATOM 1013 N N . THR A 1 138 ? -3.206 -2.508 -8.174 1.00 97.25 138 THR A N 1
ATOM 1014 C CA . THR A 1 138 ? -3.678 -3.489 -7.186 1.00 97.25 138 THR A CA 1
ATOM 1015 C C . THR A 1 138 ? -3.072 -3.200 -5.819 1.00 97.25 138 THR A C 1
ATOM 1017 O O . THR A 1 138 ? -2.084 -2.471 -5.718 1.00 97.25 138 THR A O 1
ATOM 1020 N N . ALA A 1 139 ? -3.640 -3.775 -4.759 1.00 96.12 139 ALA A N 1
ATOM 1021 C CA . ALA A 1 139 ? -3.082 -3.647 -3.417 1.00 96.12 139 ALA A CA 1
ATOM 1022 C C . ALA A 1 139 ? -1.657 -4.237 -3.365 1.00 96.12 139 ALA A C 1
ATOM 1024 O O . ALA A 1 139 ? -0.713 -3.554 -2.962 1.00 96.12 139 ALA A O 1
ATOM 1025 N N . ALA A 1 140 ? -1.471 -5.464 -3.874 1.00 96.88 140 ALA A N 1
ATOM 1026 C CA . ALA A 1 140 ? -0.162 -6.121 -3.965 1.00 96.88 140 ALA A CA 1
ATOM 1027 C C . ALA A 1 140 ? 0.833 -5.329 -4.825 1.00 96.88 140 ALA A C 1
ATOM 1029 O O . ALA A 1 140 ? 2.010 -5.204 -4.479 1.00 96.88 140 ALA A O 1
ATOM 1030 N N . GLY A 1 141 ? 0.359 -4.737 -5.923 1.00 97.81 141 GLY A N 1
ATOM 1031 C CA . GLY A 1 141 ? 1.165 -3.864 -6.767 1.00 97.81 141 GLY A CA 1
ATOM 1032 C C . GLY A 1 141 ? 1.564 -2.556 -6.075 1.00 97.81 141 GLY A C 1
ATOM 1033 O O . GLY A 1 141 ? 2.668 -2.074 -6.309 1.00 97.81 141 GLY A O 1
ATOM 1034 N N . GLY A 1 142 ? 0.733 -2.010 -5.182 1.00 97.75 142 GLY A N 1
ATOM 1035 C CA . GLY A 1 142 ? 1.057 -0.831 -4.370 1.00 97.75 142 GLY A CA 1
ATOM 1036 C C . GLY A 1 142 ? 2.120 -1.107 -3.309 1.00 97.75 142 GLY A C 1
ATOM 1037 O O . GLY A 1 142 ? 3.048 -0.310 -3.130 1.00 97.75 142 GLY A O 1
ATOM 1038 N N . PHE A 1 143 ? 2.050 -2.283 -2.680 1.00 97.56 143 PHE A N 1
ATOM 1039 C CA . PHE A 1 143 ? 3.107 -2.796 -1.810 1.00 97.56 143 PHE A CA 1
ATOM 1040 C C . PHE A 1 143 ? 4.423 -3.000 -2.584 1.00 97.56 143 PHE A C 1
ATOM 1042 O O . PHE A 1 143 ? 5.468 -2.492 -2.175 1.00 97.56 143 PHE A O 1
ATOM 1049 N N . ALA A 1 144 ? 4.369 -3.660 -3.748 1.00 97.38 144 ALA A N 1
ATOM 1050 C CA . ALA A 1 144 ? 5.522 -3.850 -4.632 1.00 97.38 144 ALA A CA 1
ATOM 1051 C C . ALA A 1 144 ? 6.142 -2.524 -5.096 1.00 97.38 144 ALA A C 1
ATOM 1053 O O . ALA A 1 144 ? 7.362 -2.383 -5.086 1.00 97.38 144 ALA A O 1
ATOM 1054 N N . ALA A 1 145 ? 5.310 -1.556 -5.485 1.00 97.62 145 ALA A N 1
ATOM 1055 C CA . ALA A 1 145 ? 5.741 -0.231 -5.909 1.00 97.62 145 ALA A CA 1
ATOM 1056 C C . ALA A 1 145 ? 6.449 0.515 -4.776 1.00 97.62 145 ALA A C 1
ATOM 1058 O O . ALA A 1 145 ? 7.551 1.021 -4.967 1.00 97.62 145 ALA A O 1
ATOM 1059 N N . SER A 1 146 ? 5.877 0.483 -3.571 1.00 97.25 146 SER A N 1
ATOM 1060 C CA . SER A 1 146 ? 6.472 1.128 -2.396 1.00 97.25 146 SER A CA 1
ATOM 1061 C C . SER A 1 146 ? 7.806 0.497 -2.002 1.00 97.25 146 SER A C 1
ATOM 1063 O O . SER A 1 146 ? 8.741 1.204 -1.623 1.00 97.25 146 SER A O 1
ATOM 1065 N N . PHE A 1 147 ? 7.919 -0.828 -2.120 1.00 96.94 147 PHE A N 1
ATOM 1066 C CA . PHE A 1 147 ? 9.176 -1.530 -1.888 1.00 96.94 147 PHE A CA 1
ATOM 1067 C C . PHE A 1 147 ? 10.222 -1.227 -2.968 1.00 96.94 147 PHE A C 1
ATOM 1069 O O . PHE A 1 147 ? 11.370 -0.939 -2.642 1.00 96.94 147 PHE A O 1
ATOM 1076 N N . GLY A 1 148 ? 9.831 -1.237 -4.244 1.00 96.56 148 GLY A N 1
ATOM 1077 C CA . GLY A 1 148 ? 10.717 -0.894 -5.356 1.00 96.56 148 GLY A CA 1
ATOM 1078 C C . GLY A 1 148 ? 11.278 0.524 -5.235 1.00 96.56 148 GLY A C 1
ATOM 1079 O O . GLY A 1 148 ? 12.489 0.709 -5.308 1.00 96.56 148 GLY A O 1
ATOM 1080 N N . ALA A 1 149 ? 10.430 1.511 -4.938 1.00 95.69 149 ALA A N 1
ATOM 1081 C CA . ALA A 1 149 ? 10.872 2.885 -4.704 1.00 95.69 149 ALA A CA 1
ATOM 1082 C C . ALA A 1 149 ? 11.772 3.027 -3.469 1.00 95.69 149 ALA A C 1
ATOM 1084 O O . ALA A 1 149 ? 12.652 3.887 -3.421 1.00 95.69 149 ALA A O 1
ATOM 1085 N N . LEU A 1 150 ? 11.575 2.195 -2.441 1.00 95.62 150 LEU A N 1
ATOM 1086 C CA . LEU A 1 150 ? 12.489 2.139 -1.300 1.00 95.62 150 LEU A CA 1
ATOM 1087 C C . LEU A 1 150 ? 13.870 1.595 -1.707 1.00 95.62 150 LEU A C 1
ATOM 1089 O O . LEU A 1 150 ? 14.879 2.171 -1.306 1.00 95.62 150 LEU A O 1
ATOM 1093 N N . LEU A 1 151 ? 13.920 0.533 -2.519 1.00 95.19 151 LEU A N 1
ATOM 1094 C CA . LEU A 1 151 ? 15.171 -0.013 -3.058 1.00 95.19 151 LEU A CA 1
ATOM 1095 C C . LEU A 1 151 ? 15.901 1.007 -3.941 1.00 95.19 151 LEU A C 1
ATOM 1097 O O . LEU A 1 151 ? 17.096 1.225 -3.744 1.00 95.19 151 LEU A O 1
ATOM 1101 N N . GLU A 1 152 ? 15.184 1.676 -4.851 1.00 94.00 152 GLU A N 1
ATOM 1102 C CA . GLU A 1 152 ? 15.763 2.682 -5.751 1.00 94.00 152 GLU A CA 1
ATOM 1103 C C . GLU A 1 152 ? 16.366 3.855 -4.964 1.00 94.00 152 GLU A C 1
ATOM 1105 O O . GLU A 1 152 ? 17.510 4.239 -5.204 1.00 94.00 152 GLU A O 1
ATOM 1110 N N . ARG A 1 153 ? 15.657 4.367 -3.946 1.00 93.06 153 ARG A N 1
ATOM 1111 C CA . ARG A 1 153 ? 16.194 5.397 -3.035 1.00 93.06 153 ARG A CA 1
ATOM 1112 C C . ARG A 1 153 ? 17.415 4.923 -2.244 1.00 93.06 153 ARG A C 1
ATOM 1114 O O . ARG A 1 153 ? 18.250 5.741 -1.869 1.00 93.06 153 ARG A O 1
ATOM 1121 N N . GLY A 1 154 ? 17.530 3.618 -2.005 1.00 92.19 154 GLY A N 1
ATOM 1122 C CA . GLY A 1 154 ? 18.707 2.973 -1.422 1.00 92.19 154 GLY A CA 1
ATOM 1123 C C . GLY A 1 154 ? 19.850 2.713 -2.413 1.00 92.19 154 GLY A C 1
ATOM 1124 O O . GLY A 1 154 ? 20.846 2.109 -2.022 1.00 92.19 154 GLY A O 1
ATOM 1125 N N . GLY A 1 155 ? 19.723 3.134 -3.677 1.00 92.19 155 GLY A N 1
ATOM 1126 C CA . GLY A 1 155 ? 20.726 2.928 -4.725 1.00 92.19 155 GLY A CA 1
ATOM 1127 C C . GLY A 1 155 ? 20.729 1.522 -5.330 1.00 92.19 155 GLY A C 1
ATOM 1128 O O . GLY A 1 155 ? 21.679 1.156 -6.021 1.00 92.19 155 GLY A O 1
ATOM 1129 N N . ILE A 1 156 ? 19.695 0.719 -5.070 1.00 90.19 156 ILE A N 1
ATOM 1130 C CA . ILE A 1 156 ? 19.550 -0.623 -5.634 1.00 90.19 156 ILE A CA 1
ATOM 1131 C C . ILE A 1 156 ? 18.700 -0.516 -6.891 1.00 90.19 156 ILE A C 1
ATOM 1133 O O . ILE A 1 156 ? 17.550 -0.082 -6.838 1.00 90.19 156 ILE A O 1
ATOM 1137 N N . ASP A 1 157 ? 19.263 -0.944 -8.019 1.00 82.75 157 ASP A N 1
ATOM 1138 C CA . ASP A 1 157 ? 18.546 -0.953 -9.287 1.00 82.75 157 ASP A CA 1
ATOM 1139 C C . ASP A 1 157 ? 17.343 -1.905 -9.222 1.00 82.75 157 ASP A C 1
ATOM 1141 O O . ASP A 1 157 ? 17.476 -3.131 -9.125 1.00 82.75 157 ASP A O 1
ATOM 1145 N N . ALA A 1 158 ? 16.147 -1.328 -9.306 1.00 73.69 158 ALA A N 1
ATOM 1146 C CA . ALA A 1 158 ? 14.899 -2.069 -9.309 1.00 73.69 158 ALA A CA 1
ATOM 1147 C C . ALA A 1 158 ? 14.706 -2.924 -10.569 1.00 73.69 158 ALA A C 1
ATOM 1149 O O . ALA A 1 158 ? 13.877 -3.830 -10.553 1.00 73.69 158 ALA A O 1
ATOM 1150 N N . ALA A 1 159 ? 15.468 -2.707 -11.648 1.00 79.38 159 ALA A N 1
ATOM 1151 C CA . ALA A 1 159 ? 15.476 -3.631 -12.781 1.00 79.38 159 ALA A CA 1
ATOM 1152 C C . ALA A 1 159 ? 16.107 -4.988 -12.412 1.00 79.38 159 ALA A C 1
ATOM 1154 O O . ALA A 1 159 ? 15.703 -6.023 -12.945 1.00 79.38 159 ALA A O 1
ATOM 1155 N N . GLY A 1 160 ? 17.044 -5.004 -11.455 1.00 84.25 160 GLY A N 1
ATOM 1156 C CA . GLY A 1 160 ? 17.673 -6.220 -10.933 1.00 84.25 160 GLY A CA 1
ATOM 1157 C C . GLY A 1 160 ? 16.803 -7.006 -9.945 1.00 84.25 160 GLY A C 1
ATOM 1158 O O . GLY A 1 160 ? 17.090 -8.171 -9.666 1.00 84.25 160 GLY A O 1
ATOM 1159 N N . PHE A 1 161 ? 15.725 -6.404 -9.432 1.00 90.44 161 PHE A N 1
ATOM 1160 C CA . PHE A 1 161 ? 14.819 -7.028 -8.473 1.00 90.44 161 PHE A CA 1
ATOM 1161 C C . PHE A 1 161 ? 13.383 -7.071 -9.006 1.00 90.44 161 PHE A C 1
ATOM 1163 O O . PHE A 1 161 ? 12.760 -6.053 -9.301 1.00 90.44 161 PHE A O 1
ATOM 1170 N N . ASN A 1 162 ? 12.802 -8.268 -9.089 1.00 93.81 162 ASN A N 1
ATOM 1171 C CA . ASN A 1 162 ? 11.426 -8.430 -9.555 1.00 93.81 162 ASN A CA 1
ATOM 1172 C C . ASN A 1 162 ? 10.420 -8.052 -8.447 1.00 93.81 162 ASN A C 1
ATOM 1174 O O . ASN A 1 162 ? 9.851 -8.918 -7.777 1.00 93.81 162 ASN A O 1
ATOM 1178 N N . ALA A 1 163 ? 10.217 -6.747 -8.256 1.00 94.69 163 ALA A N 1
ATOM 1179 C CA . ALA A 1 163 ? 9.281 -6.170 -7.297 1.00 94.69 163 ALA A CA 1
ATOM 1180 C C . ALA A 1 163 ? 7.843 -6.665 -7.525 1.00 94.69 163 ALA A C 1
ATOM 1182 O O . ALA A 1 163 ? 7.128 -6.937 -6.563 1.00 94.69 163 ALA A O 1
ATOM 1183 N N . ALA A 1 164 ? 7.438 -6.875 -8.782 1.00 94.25 164 ALA A N 1
ATOM 1184 C CA . ALA A 1 164 ? 6.125 -7.429 -9.106 1.00 94.25 164 ALA A CA 1
ATOM 1185 C C . ALA A 1 164 ? 5.916 -8.838 -8.537 1.00 94.25 164 ALA A C 1
ATOM 1187 O O . ALA A 1 164 ? 4.882 -9.137 -7.939 1.00 94.25 164 ALA A O 1
ATOM 1188 N N . ARG A 1 165 ? 6.909 -9.719 -8.697 1.00 95.06 165 ARG A N 1
ATOM 1189 C CA . ARG A 1 165 ? 6.885 -11.055 -8.096 1.00 95.06 165 ARG A CA 1
ATOM 1190 C C . ARG A 1 165 ? 6.909 -10.969 -6.575 1.00 95.06 165 ARG A C 1
ATOM 1192 O O . ARG A 1 165 ? 6.168 -11.706 -5.937 1.00 95.06 165 ARG A O 1
ATOM 1199 N N . PHE A 1 166 ? 7.726 -10.084 -6.011 1.00 95.62 166 PHE A N 1
ATOM 1200 C CA . PHE A 1 166 ? 7.809 -9.890 -4.566 1.00 95.62 166 PHE A CA 1
ATOM 1201 C C . PHE A 1 166 ? 6.459 -9.505 -3.947 1.00 95.62 166 PHE A C 1
ATOM 1203 O O . PHE A 1 166 ? 6.068 -10.111 -2.955 1.00 95.62 166 PHE A O 1
ATOM 1210 N N . GLY A 1 167 ? 5.709 -8.582 -4.563 1.00 96.31 167 GLY A N 1
ATOM 1211 C CA . GLY A 1 167 ? 4.367 -8.222 -4.091 1.00 96.31 167 GLY A CA 1
ATOM 1212 C C . GLY A 1 167 ? 3.398 -9.405 -4.067 1.00 96.31 167 GLY A C 1
ATOM 1213 O O . GLY A 1 167 ? 2.714 -9.608 -3.068 1.00 96.31 167 GLY A O 1
ATOM 1214 N N . ARG A 1 168 ? 3.396 -10.233 -5.121 1.00 95.62 168 ARG A N 1
ATOM 1215 C CA . ARG A 1 168 ? 2.569 -11.454 -5.178 1.00 95.62 168 ARG A CA 1
ATOM 1216 C C . ARG A 1 168 ? 2.987 -12.505 -4.152 1.00 95.62 168 ARG A C 1
ATOM 1218 O O . ARG A 1 168 ? 2.136 -13.161 -3.570 1.00 95.62 168 ARG A O 1
ATOM 1225 N N . GLU A 1 169 ? 4.290 -12.686 -3.939 1.00 96.69 169 GLU A N 1
ATOM 1226 C CA . GLU A 1 169 ? 4.792 -13.614 -2.916 1.00 96.69 169 GLU A CA 1
ATOM 1227 C C . GLU A 1 169 ? 4.426 -13.140 -1.509 1.00 96.69 169 GLU A C 1
ATOM 1229 O O . GLU A 1 169 ? 4.102 -13.972 -0.672 1.00 96.69 169 GLU A O 1
ATOM 1234 N N . ALA A 1 170 ? 4.445 -11.830 -1.244 1.00 96.12 170 ALA A N 1
ATOM 1235 C CA . ALA A 1 170 ? 3.987 -11.289 0.030 1.00 96.12 170 ALA A CA 1
ATOM 1236 C C . ALA A 1 170 ? 2.486 -11.548 0.219 1.00 96.12 170 ALA A C 1
ATOM 1238 O O . ALA A 1 170 ? 2.106 -12.180 1.196 1.00 96.12 170 ALA A O 1
ATOM 1239 N N . GLU A 1 171 ? 1.652 -11.170 -0.752 1.00 95.50 171 GLU A N 1
ATOM 1240 C CA . GLU A 1 171 ? 0.203 -11.425 -0.712 1.00 95.50 171 GLU A CA 1
ATOM 1241 C C . GLU A 1 171 ? -0.143 -12.914 -0.521 1.00 95.50 171 GLU A C 1
ATOM 1243 O O . GLU A 1 171 ? -1.100 -13.244 0.168 1.00 95.50 171 GLU A O 1
ATOM 1248 N N . ALA A 1 172 ? 0.648 -13.828 -1.090 1.00 95.12 172 ALA A N 1
ATOM 1249 C CA . ALA A 1 172 ? 0.420 -15.266 -0.957 1.00 95.12 172 ALA A CA 1
ATOM 1250 C C . ALA A 1 172 ? 0.869 -15.863 0.391 1.00 95.12 172 ALA A C 1
ATOM 1252 O O . ALA A 1 172 ? 0.514 -17.003 0.694 1.00 95.12 172 ALA A O 1
ATOM 1253 N N . ARG A 1 173 ? 1.705 -15.158 1.163 1.00 94.94 173 ARG A N 1
ATOM 1254 C CA . ARG A 1 173 ? 2.380 -15.706 2.355 1.00 94.94 173 ARG A CA 1
ATOM 1255 C C . ARG A 1 173 ? 1.975 -15.046 3.659 1.00 94.94 173 ARG A C 1
ATOM 1257 O O . ARG A 1 173 ? 2.171 -15.664 4.701 1.00 94.94 173 ARG A O 1
ATOM 1264 N N . VAL A 1 174 ? 1.488 -13.813 3.601 1.00 93.62 174 VAL A N 1
ATOM 1265 C CA . VAL A 1 174 ? 1.104 -13.038 4.779 1.00 93.62 174 VAL A CA 1
ATOM 1266 C C . VAL A 1 174 ? -0.303 -12.496 4.616 1.00 93.62 174 VAL A C 1
ATOM 1268 O O . VAL A 1 174 ? -0.717 -12.162 3.506 1.00 93.62 174 VAL A O 1
ATOM 1271 N N . VAL A 1 175 ? -1.034 -12.398 5.726 1.00 91.81 175 VAL A N 1
ATOM 1272 C CA . VAL A 1 175 ? -2.428 -11.923 5.713 1.00 91.81 175 VAL A CA 1
ATOM 1273 C C . VAL A 1 175 ? -2.499 -10.462 5.267 1.00 91.81 175 VAL A C 1
ATOM 1275 O O . VAL A 1 175 ? -3.376 -10.086 4.494 1.00 91.81 175 VAL A O 1
ATOM 1278 N N . ASP A 1 176 ? -1.557 -9.639 5.735 1.00 93.19 176 ASP A N 1
ATOM 1279 C CA . ASP A 1 176 ? -1.432 -8.238 5.336 1.00 93.19 176 ASP A CA 1
ATOM 1280 C C . ASP A 1 176 ? 0.044 -7.880 5.077 1.00 93.19 176 ASP A C 1
ATOM 1282 O O . ASP A 1 176 ? 0.797 -7.658 6.035 1.00 93.19 176 ASP A O 1
ATOM 1286 N N . PRO A 1 177 ? 0.469 -7.760 3.802 1.00 94.56 177 PRO A N 1
ATOM 1287 C CA . PRO A 1 177 ? 1.827 -7.366 3.422 1.00 94.56 177 PRO A CA 1
ATOM 1288 C C . PRO A 1 177 ? 2.318 -6.080 4.082 1.00 94.56 177 PRO A C 1
ATOM 1290 O O . PRO A 1 177 ? 3.506 -5.956 4.380 1.00 94.56 177 PRO A O 1
ATOM 1293 N N . TRP A 1 178 ? 1.430 -5.126 4.373 1.00 93.44 178 TRP A N 1
ATOM 1294 C CA . TRP A 1 178 ? 1.833 -3.862 4.983 1.00 93.44 178 TRP A CA 1
ATOM 1295 C C . TRP A 1 178 ? 2.312 -4.005 6.423 1.00 93.44 178 TRP A C 1
ATOM 1297 O O . TRP A 1 178 ? 2.956 -3.087 6.924 1.00 93.44 178 TRP A O 1
ATOM 1307 N N . THR A 1 179 ? 2.075 -5.139 7.081 1.00 91.25 179 THR A N 1
ATOM 1308 C CA . THR A 1 179 ? 2.626 -5.423 8.417 1.00 91.25 179 THR A CA 1
ATOM 1309 C C . THR A 1 179 ? 4.128 -5.708 8.405 1.00 91.25 179 THR A C 1
ATOM 1311 O O . THR A 1 179 ? 4.785 -5.546 9.433 1.00 91.25 179 THR A O 1
ATOM 1314 N N . LEU A 1 180 ? 4.687 -6.070 7.247 1.00 92.25 180 LEU A N 1
ATOM 1315 C CA . LEU A 1 180 ? 6.106 -6.366 7.088 1.00 92.25 180 LEU A CA 1
ATOM 1316 C C . LEU A 1 180 ? 6.973 -5.107 7.234 1.00 92.25 180 LEU A C 1
ATOM 1318 O O . LEU A 1 180 ? 6.621 -4.024 6.755 1.00 92.25 180 LEU A O 1
ATOM 1322 N N . ASP A 1 181 ? 8.160 -5.260 7.825 1.00 91.06 181 ASP A N 1
ATOM 1323 C CA . ASP A 1 181 ? 9.166 -4.197 7.863 1.00 91.06 181 ASP A CA 1
ATOM 1324 C C . ASP A 1 181 ? 9.879 -4.087 6.505 1.00 91.06 181 ASP A C 1
ATOM 1326 O O . ASP A 1 181 ? 10.840 -4.801 6.204 1.00 91.06 181 ASP A O 1
ATOM 1330 N N . LEU A 1 182 ? 9.400 -3.157 5.674 1.00 92.62 182 LEU A N 1
ATOM 1331 C CA . LEU A 1 182 ? 9.971 -2.887 4.355 1.00 92.62 182 LEU A CA 1
ATOM 1332 C C . LEU A 1 182 ? 11.452 -2.490 4.417 1.00 92.62 182 LEU A C 1
ATOM 1334 O O . LEU A 1 182 ? 12.199 -2.833 3.504 1.00 92.62 182 LEU A O 1
ATOM 1338 N N . SER A 1 183 ? 11.895 -1.805 5.473 1.00 92.31 183 SER A N 1
ATOM 1339 C CA . SER A 1 183 ? 13.288 -1.372 5.623 1.00 92.31 183 SER A CA 1
ATOM 1340 C C . SER A 1 183 ? 14.202 -2.555 5.935 1.00 92.31 183 SER A C 1
ATOM 1342 O O . SER A 1 183 ? 15.286 -2.677 5.351 1.00 92.31 183 SER A O 1
ATOM 1344 N N . ALA A 1 184 ? 13.758 -3.467 6.803 1.00 92.94 184 ALA A N 1
ATOM 1345 C CA . ALA A 1 184 ? 14.473 -4.710 7.079 1.00 92.94 184 ALA A CA 1
ATOM 1346 C C . ALA A 1 184 ? 14.546 -5.608 5.834 1.00 92.94 184 ALA A C 1
ATOM 1348 O O . ALA A 1 184 ? 15.616 -6.134 5.514 1.00 92.94 184 ALA A O 1
ATOM 1349 N N . LEU A 1 185 ? 13.442 -5.728 5.086 1.00 94.81 185 LEU A N 1
ATOM 1350 C CA . LEU A 1 185 ? 13.402 -6.481 3.829 1.00 94.81 185 LEU A CA 1
ATOM 1351 C C . LEU A 1 185 ? 14.304 -5.854 2.760 1.00 94.81 185 LEU A C 1
ATOM 1353 O O . LEU A 1 185 ? 15.066 -6.571 2.113 1.00 94.81 185 LEU A O 1
ATOM 1357 N N . ALA A 1 186 ? 14.294 -4.526 2.621 1.00 94.31 186 ALA A N 1
ATOM 1358 C CA . ALA A 1 186 ? 15.150 -3.813 1.676 1.00 94.31 186 ALA A CA 1
ATOM 1359 C C . ALA A 1 186 ? 16.626 -4.026 2.024 1.00 94.31 186 ALA A C 1
ATOM 1361 O O . ALA A 1 186 ? 17.435 -4.344 1.155 1.00 94.31 186 ALA A O 1
ATOM 1362 N N . SER A 1 187 ? 16.960 -3.969 3.315 1.00 94.06 187 SER A N 1
ATOM 1363 C CA . SER A 1 187 ? 18.304 -4.267 3.815 1.00 94.06 187 SER A CA 1
ATOM 1364 C C . SER A 1 187 ? 18.724 -5.718 3.549 1.00 94.06 187 SER A C 1
ATOM 1366 O O . SER A 1 187 ? 19.886 -5.980 3.241 1.00 94.06 187 SER A O 1
ATOM 1368 N N . ALA A 1 188 ? 17.805 -6.681 3.654 1.00 94.88 188 ALA A N 1
ATOM 1369 C CA . ALA A 1 188 ? 18.083 -8.079 3.330 1.00 94.88 188 ALA A CA 1
ATOM 1370 C C . ALA A 1 188 ? 18.322 -8.287 1.824 1.00 94.88 188 ALA A C 1
ATOM 1372 O O . ALA A 1 188 ? 19.222 -9.040 1.452 1.00 94.88 188 ALA A O 1
ATOM 1373 N N . VAL A 1 189 ? 17.565 -7.598 0.961 1.00 94.69 189 VAL A N 1
ATOM 1374 C CA . VAL A 1 189 ? 17.786 -7.601 -0.496 1.00 94.69 189 VAL A CA 1
ATOM 1375 C C . VAL A 1 189 ? 19.140 -6.977 -0.831 1.00 94.69 189 VAL A C 1
ATOM 1377 O O . VAL A 1 189 ? 19.922 -7.594 -1.548 1.00 94.69 189 VAL A O 1
ATOM 1380 N N . ALA A 1 190 ? 19.462 -5.822 -0.239 1.00 92.69 190 ALA A N 1
ATOM 1381 C CA . ALA A 1 190 ? 20.739 -5.128 -0.418 1.00 92.69 190 ALA A CA 1
ATOM 1382 C C . ALA A 1 190 ? 21.952 -6.017 -0.105 1.00 92.69 190 ALA A C 1
ATOM 1384 O O . ALA A 1 190 ? 22.979 -5.952 -0.774 1.00 92.69 190 ALA A O 1
ATOM 1385 N N . ARG A 1 191 ? 21.825 -6.871 0.919 1.00 94.81 191 ARG A N 1
ATOM 1386 C CA . ARG A 1 191 ? 22.870 -7.809 1.354 1.00 94.81 191 ARG A CA 1
ATOM 1387 C C . ARG A 1 191 ? 22.851 -9.153 0.618 1.00 94.81 191 ARG A C 1
ATOM 1389 O O . ARG A 1 191 ? 23.644 -10.026 0.957 1.00 94.81 191 ARG A O 1
ATOM 1396 N N . GLY A 1 192 ? 21.929 -9.365 -0.324 1.00 94.06 192 GLY A N 1
ATOM 1397 C CA . GLY A 1 192 ? 21.746 -10.657 -0.996 1.00 94.06 192 GLY A CA 1
ATOM 1398 C C . GLY A 1 192 ? 21.300 -11.791 -0.062 1.00 94.06 192 GLY A C 1
ATOM 1399 O O . GLY A 1 192 ? 21.449 -12.962 -0.398 1.00 94.06 192 GLY A O 1
ATOM 1400 N N . SER A 1 193 ? 20.771 -11.462 1.121 1.00 95.75 193 SER A N 1
ATOM 1401 C CA . SER A 1 193 ? 20.339 -12.430 2.138 1.00 95.75 193 SER A CA 1
ATOM 1402 C C . SER A 1 193 ? 18.824 -12.635 2.167 1.00 95.75 193 SER A C 1
ATOM 1404 O O . SER A 1 193 ? 18.334 -13.420 2.978 1.00 95.75 193 SER A O 1
ATOM 1406 N N . PHE A 1 194 ? 18.071 -11.904 1.340 1.00 94.38 194 PHE A N 1
ATOM 1407 C CA . PHE A 1 194 ? 16.622 -12.048 1.244 1.00 94.38 194 PHE A CA 1
ATOM 1408 C C . PHE A 1 194 ? 16.241 -13.446 0.754 1.00 94.38 194 PHE A C 1
ATOM 1410 O O . PHE A 1 194 ? 16.814 -13.976 -0.200 1.00 94.38 194 PHE A O 1
ATOM 1417 N N . ARG A 1 195 ? 15.223 -14.022 1.389 1.00 93.19 195 ARG A N 1
ATOM 1418 C CA . ARG A 1 195 ? 14.621 -15.285 0.983 1.00 93.19 195 ARG A CA 1
ATOM 1419 C C . ARG A 1 195 ? 13.108 -15.158 1.074 1.00 93.19 195 ARG A C 1
ATOM 1421 O O . ARG A 1 195 ? 12.601 -14.529 1.990 1.00 93.19 195 ARG A O 1
ATOM 1428 N N . ALA A 1 196 ? 12.373 -15.771 0.152 1.00 91.38 196 ALA A N 1
ATOM 1429 C CA . ALA A 1 196 ? 10.910 -15.676 0.153 1.00 91.38 196 ALA A CA 1
ATOM 1430 C C . ALA A 1 196 ? 10.272 -16.254 1.430 1.00 91.38 196 ALA A C 1
ATOM 1432 O O . ALA A 1 196 ? 9.197 -15.823 1.829 1.00 91.38 196 ALA A O 1
ATOM 1433 N N . ASP A 1 197 ? 10.938 -17.195 2.102 1.00 89.44 197 ASP A N 1
ATOM 1434 C CA . ASP A 1 197 ? 10.500 -17.716 3.393 1.00 89.44 197 ASP A CA 1
ATOM 1435 C C . ASP A 1 197 ? 10.709 -16.732 4.552 1.00 89.44 197 ASP A C 1
ATOM 1437 O O . ASP A 1 197 ? 10.238 -17.024 5.644 1.00 89.44 197 ASP A O 1
ATOM 1441 N N . SER A 1 198 ? 11.360 -15.581 4.353 1.00 88.19 198 SER A N 1
ATOM 1442 C CA . SER A 1 198 ? 11.362 -14.490 5.335 1.00 88.19 198 SER A CA 1
ATOM 1443 C C . SER A 1 198 ? 10.072 -13.666 5.307 1.00 88.19 198 SER A C 1
ATOM 1445 O O . SER A 1 198 ? 9.864 -12.843 6.193 1.00 88.19 198 SER A O 1
ATOM 1447 N N . LEU A 1 199 ? 9.215 -13.857 4.298 1.00 93.81 199 LEU A N 1
ATOM 1448 C CA . LEU A 1 199 ? 7.864 -13.302 4.258 1.00 93.81 199 LEU A CA 1
ATOM 1449 C C . LEU A 1 199 ? 6.965 -14.195 5.110 1.00 93.81 199 LEU A C 1
ATOM 1451 O O . LEU A 1 199 ? 6.449 -15.208 4.639 1.00 93.81 199 LEU A O 1
ATOM 1455 N N . ARG A 1 200 ? 6.854 -13.855 6.387 1.00 89.56 200 ARG A N 1
ATOM 1456 C CA . ARG A 1 200 ? 5.969 -14.518 7.341 1.00 89.56 200 ARG A CA 1
ATOM 1457 C C . ARG A 1 200 ? 5.251 -13.447 8.127 1.00 89.56 200 ARG A C 1
ATOM 1459 O O . ARG A 1 200 ? 5.823 -12.379 8.354 1.00 89.56 200 ARG A O 1
ATOM 1466 N N . ASP A 1 201 ? 4.033 -13.754 8.547 1.00 82.06 201 ASP A N 1
ATOM 1467 C CA . ASP A 1 201 ? 3.358 -12.921 9.523 1.00 82.06 201 ASP A CA 1
ATOM 1468 C C . ASP A 1 201 ? 4.252 -12.835 10.762 1.00 82.06 201 ASP A C 1
ATOM 1470 O O . ASP A 1 201 ? 4.799 -13.837 11.241 1.00 82.06 201 ASP A O 1
ATOM 1474 N N . SER A 1 202 ? 4.441 -11.617 11.261 1.00 72.94 202 SER A N 1
ATOM 1475 C CA . SER A 1 202 ? 4.954 -11.454 12.614 1.00 72.94 202 SER A CA 1
ATOM 1476 C C . SER A 1 202 ? 3.974 -12.169 13.547 1.00 72.94 202 SER A C 1
ATOM 1478 O O . SER A 1 202 ? 2.771 -11.983 13.357 1.00 72.94 202 SER A O 1
ATOM 1480 N N . PRO A 1 203 ? 4.442 -12.989 14.507 1.00 65.94 203 PRO A N 1
ATOM 1481 C CA . PRO A 1 203 ? 3.550 -13.733 15.390 1.00 65.94 203 PRO A CA 1
ATOM 1482 C C . PRO A 1 203 ? 2.487 -12.792 15.972 1.00 65.94 203 PRO A C 1
ATOM 1484 O O . PRO A 1 203 ? 2.830 -11.773 16.573 1.00 65.94 203 PRO A O 1
ATOM 1487 N N . GLU A 1 204 ? 1.216 -13.112 15.705 1.00 59.00 204 GLU A N 1
ATOM 1488 C CA . GLU A 1 204 ? 0.044 -12.368 16.181 1.00 59.00 204 GLU A CA 1
ATOM 1489 C C . GLU A 1 204 ? 0.105 -12.272 17.714 1.00 59.00 204 GLU A C 1
ATOM 1491 O O . GLU A 1 204 ? 0.322 -13.264 18.406 1.00 59.00 204 GLU A O 1
ATOM 1496 N N . ALA A 1 205 ? 0.218 -11.063 18.256 1.00 64.44 205 ALA A N 1
ATOM 1497 C CA . ALA A 1 205 ? -0.845 -10.102 18.549 1.00 64.44 205 ALA A CA 1
ATOM 1498 C C . ALA A 1 205 ? -1.508 -10.356 19.905 1.00 64.44 205 ALA A C 1
ATOM 1500 O O . ALA A 1 205 ? -2.362 -11.228 20.055 1.00 64.44 205 ALA A O 1
ATOM 1501 N N . SER A 1 206 ? -1.147 -9.530 20.889 1.00 69.69 206 SER A N 1
ATOM 1502 C CA . SER A 1 206 ? -1.969 -9.345 22.081 1.00 69.69 206 SER A CA 1
ATOM 1503 C C . SER A 1 206 ? -3.317 -8.778 21.641 1.00 69.69 206 SER A C 1
ATOM 1505 O O . SER A 1 206 ? -3.373 -7.761 20.940 1.00 69.69 206 SER A O 1
ATOM 1507 N N . LEU A 1 207 ? -4.398 -9.468 22.005 1.00 81.44 207 LEU A N 1
ATOM 1508 C CA . LEU A 1 207 ? -5.741 -8.926 21.883 1.00 81.44 207 LEU A CA 1
ATOM 1509 C C . LEU A 1 207 ? -5.926 -7.921 23.014 1.00 81.44 207 LEU A C 1
ATOM 1511 O O . LEU A 1 207 ? -5.952 -8.307 24.180 1.00 81.44 207 LEU A O 1
ATOM 1515 N N . GLU A 1 208 ? -6.070 -6.652 22.661 1.00 87.81 208 GLU A N 1
ATOM 1516 C CA . GLU A 1 208 ? -6.268 -5.588 23.637 1.00 87.81 208 GLU A CA 1
ATOM 1517 C C . GLU A 1 208 ? -7.685 -5.037 23.550 1.00 87.81 208 GLU A C 1
ATOM 1519 O O . GLU A 1 208 ? -8.259 -4.896 22.464 1.00 87.81 208 GLU A O 1
ATOM 1524 N N . GLN A 1 209 ? -8.233 -4.696 24.715 1.00 92.75 209 GLN A N 1
ATOM 1525 C CA . GLN A 1 209 ? -9.476 -3.950 24.821 1.00 92.75 209 GLN A CA 1
ATOM 1526 C C . GLN A 1 209 ? -9.137 -2.475 25.025 1.00 92.75 209 GLN A C 1
ATOM 1528 O O . GLN A 1 209 ? -8.654 -2.062 26.077 1.00 92.75 209 GLN A O 1
ATOM 1533 N N . LEU A 1 210 ? -9.375 -1.678 23.990 1.00 92.50 210 LEU A N 1
ATOM 1534 C CA . LEU A 1 210 ? -9.143 -0.242 24.003 1.00 92.50 210 LEU A CA 1
ATOM 1535 C C . LEU A 1 210 ? -10.419 0.479 24.426 1.00 92.50 210 LEU A C 1
ATOM 1537 O O . LEU A 1 210 ? -11.509 0.131 23.974 1.00 92.50 210 LEU A O 1
ATOM 1541 N N . GLN A 1 211 ? -10.272 1.517 25.246 1.00 95.25 211 GLN A N 1
ATOM 1542 C CA . GLN A 1 211 ? -11.366 2.423 25.578 1.00 95.25 211 GLN A CA 1
ATOM 1543 C C . GLN A 1 211 ? -11.236 3.694 24.738 1.00 95.25 211 GLN A C 1
ATOM 1545 O O . GLN A 1 211 ? -10.325 4.497 24.946 1.00 95.25 211 GLN A O 1
ATOM 1550 N N . LEU A 1 212 ? -12.141 3.870 23.778 1.00 94.06 212 LEU A N 1
ATOM 1551 C CA . LEU A 1 212 ? -12.179 5.046 22.914 1.00 94.06 212 LEU A CA 1
ATOM 1552 C C . LEU A 1 212 ? -13.092 6.140 23.499 1.00 94.06 212 LEU A C 1
ATOM 1554 O O . LEU A 1 212 ? -13.934 5.853 24.359 1.00 94.06 212 LEU A O 1
ATOM 1558 N N . PRO A 1 213 ? -12.945 7.403 23.048 1.00 93.75 213 PRO A N 1
ATOM 1559 C CA . PRO A 1 213 ? -13.887 8.469 23.377 1.00 93.75 213 PRO A CA 1
ATOM 1560 C C . PRO A 1 213 ? -15.335 8.069 23.061 1.00 93.75 213 PRO A C 1
ATOM 1562 O O . PRO A 1 213 ? -15.612 7.544 21.984 1.00 93.75 213 PRO A O 1
ATOM 1565 N N . LEU A 1 214 ? -16.268 8.355 23.978 1.00 93.81 214 LEU A N 1
ATOM 1566 C CA . LEU A 1 214 ? -17.681 7.959 23.847 1.00 93.81 214 LEU A CA 1
ATOM 1567 C C . LEU A 1 214 ? -18.379 8.544 22.610 1.00 93.81 214 LEU A C 1
ATOM 1569 O O . LEU A 1 214 ? -19.353 7.976 22.133 1.00 93.81 214 LEU A O 1
ATOM 1573 N N . GLU A 1 215 ? -17.878 9.647 22.057 1.00 94.00 215 GLU A N 1
ATOM 1574 C CA . GLU A 1 215 ? -18.367 10.222 20.794 1.00 94.00 215 GLU A CA 1
ATOM 1575 C C . GLU A 1 215 ? -18.148 9.317 19.570 1.00 94.00 215 GLU A C 1
ATOM 1577 O O . GLU A 1 215 ? -18.774 9.529 18.534 1.00 94.00 215 GLU A O 1
ATOM 1582 N N . LEU A 1 216 ? -17.280 8.307 19.690 1.00 94.50 216 LEU A N 1
ATOM 1583 C CA . LEU A 1 216 ? -17.033 7.292 18.666 1.00 94.50 216 LEU A CA 1
ATOM 1584 C C . LEU A 1 216 ? -17.785 5.982 18.940 1.00 94.50 216 LEU A C 1
ATOM 1586 O O . LEU A 1 216 ? -17.623 5.022 18.190 1.00 94.50 216 LEU A O 1
ATOM 1590 N N . ALA A 1 217 ? -18.580 5.906 20.010 1.00 96.12 217 ALA A N 1
ATOM 1591 C CA . ALA A 1 217 ? -19.338 4.706 20.337 1.00 96.12 217 ALA A CA 1
ATOM 1592 C C . ALA A 1 217 ? -20.353 4.373 19.229 1.00 96.12 217 ALA A C 1
ATOM 1594 O O . ALA A 1 217 ? -21.100 5.238 18.771 1.00 96.12 217 ALA A O 1
ATOM 1595 N N . GLY A 1 218 ? -20.386 3.107 18.804 1.00 95.62 218 GLY A N 1
ATOM 1596 C CA . GLY A 1 218 ? -21.235 2.638 17.703 1.00 95.62 218 GLY A CA 1
ATOM 1597 C C . GLY A 1 218 ? -20.711 2.957 16.297 1.00 95.62 218 GLY A C 1
ATOM 1598 O O . GLY A 1 218 ? -21.337 2.559 15.315 1.00 95.62 218 GLY A O 1
ATOM 1599 N N . GLU A 1 219 ? -19.577 3.648 16.172 1.00 95.19 219 GLU A N 1
ATOM 1600 C CA . GLU A 1 219 ? -18.992 3.976 14.874 1.00 95.19 219 GLU A CA 1
ATOM 1601 C C . GLU A 1 219 ? -18.190 2.810 14.278 1.00 95.19 219 GLU A C 1
ATOM 1603 O O . GLU A 1 219 ? -17.764 1.882 14.971 1.00 95.19 219 GLU A O 1
ATOM 1608 N N . THR A 1 220 ? -17.948 2.880 12.966 1.00 94.94 220 THR A N 1
ATOM 1609 C CA . THR A 1 220 ? -17.065 1.948 12.251 1.00 94.94 220 THR A CA 1
ATOM 1610 C C . THR A 1 220 ? -15.764 2.638 11.853 1.00 94.94 220 THR A C 1
ATOM 1612 O O . THR A 1 220 ? -15.760 3.661 11.170 1.00 94.94 220 THR A O 1
ATOM 1615 N N . LEU A 1 221 ? -14.652 2.051 12.278 1.00 95.19 221 LEU A N 1
ATOM 1616 C CA . LEU A 1 221 ? -13.293 2.453 11.965 1.00 95.19 221 LEU A CA 1
ATOM 1617 C C . LEU A 1 221 ? -12.851 1.815 10.648 1.00 95.19 221 LEU A C 1
ATOM 1619 O O . LEU A 1 221 ? -12.806 0.590 10.516 1.00 95.19 221 LEU A O 1
ATOM 1623 N N . VAL A 1 222 ? -12.472 2.660 9.694 1.00 95.06 222 VAL A N 1
ATOM 1624 C CA . VAL A 1 222 ? -12.001 2.256 8.366 1.00 95.06 222 VAL A CA 1
ATOM 1625 C C . VAL A 1 222 ? -10.475 2.133 8.375 1.00 95.06 222 VAL A C 1
ATOM 1627 O O . VAL A 1 222 ? -9.803 3.115 8.692 1.00 95.06 222 VAL A O 1
ATOM 1630 N N . PRO A 1 223 ? -9.881 0.980 8.030 1.00 95.44 223 PRO A N 1
ATOM 1631 C CA . PRO A 1 223 ? -8.434 0.838 8.064 1.00 95.44 223 PRO A CA 1
ATOM 1632 C C . PRO A 1 223 ? -7.748 1.533 6.892 1.00 95.44 223 PRO A C 1
ATOM 1634 O O . PRO A 1 223 ? -8.273 1.612 5.780 1.00 95.44 223 PRO A O 1
ATOM 1637 N N . SER A 1 224 ? -6.506 1.957 7.122 1.00 95.69 224 SER A N 1
ATOM 1638 C CA . SER A 1 224 ? -5.623 2.421 6.054 1.00 95.69 224 SER A CA 1
ATOM 1639 C C . SER A 1 224 ? -5.201 1.286 5.118 1.00 95.69 224 SER A C 1
ATOM 1641 O O . SER A 1 224 ? -5.130 1.494 3.908 1.00 95.69 224 SER A O 1
ATOM 1643 N N . SER A 1 225 ? -4.920 0.093 5.651 1.00 94.75 225 SER A N 1
ATOM 1644 C CA . SER A 1 225 ? -4.491 -1.065 4.859 1.00 94.75 225 SER A CA 1
ATOM 1645 C C . SER A 1 225 ? -5.662 -1.685 4.099 1.00 94.75 225 SER A C 1
ATOM 1647 O O . SER A 1 225 ? -6.691 -1.939 4.719 1.00 94.75 225 SER A O 1
ATOM 1649 N N . PRO A 1 226 ? -5.515 -2.004 2.800 1.00 91.81 226 PRO A N 1
ATOM 1650 C CA . PRO A 1 226 ? -6.569 -2.653 2.020 1.00 91.81 226 PRO A CA 1
ATOM 1651 C C . PRO A 1 226 ? -6.833 -4.117 2.398 1.00 91.81 226 PRO A C 1
ATOM 1653 O O . PRO A 1 226 ? -7.837 -4.667 1.957 1.00 91.81 226 PRO A O 1
ATOM 1656 N N . TRP A 1 227 ? -5.961 -4.742 3.197 1.00 91.56 227 TRP A N 1
ATOM 1657 C CA . TRP A 1 227 ? -6.152 -6.107 3.711 1.00 91.56 227 TRP A CA 1
ATOM 1658 C C . TRP A 1 227 ? -6.696 -6.149 5.141 1.00 91.56 227 TRP A C 1
ATOM 1660 O O . TRP A 1 227 ? -7.096 -7.209 5.620 1.00 91.56 227 TRP A O 1
ATOM 1670 N N . ALA A 1 228 ? -6.709 -5.016 5.844 1.00 91.06 228 ALA A N 1
ATOM 1671 C CA . ALA A 1 228 ? -7.230 -4.960 7.200 1.00 91.06 228 ALA A CA 1
ATOM 1672 C C . ALA A 1 228 ? -8.763 -4.880 7.197 1.00 91.06 228 ALA A C 1
ATOM 1674 O O . ALA A 1 228 ? -9.379 -4.312 6.297 1.00 91.06 228 ALA A O 1
ATOM 1675 N N . GLN A 1 229 ? -9.378 -5.442 8.236 1.00 89.88 229 GLN A N 1
ATOM 1676 C CA . GLN A 1 229 ? -10.826 -5.409 8.411 1.00 89.88 229 GLN A CA 1
ATOM 1677 C C . GLN A 1 229 ? -11.267 -4.115 9.091 1.00 89.88 229 GLN A C 1
ATOM 1679 O O . GLN A 1 229 ? -10.581 -3.602 9.978 1.00 89.88 229 GLN A O 1
ATOM 1684 N N . ALA A 1 230 ? -12.431 -3.607 8.686 1.00 93.06 230 ALA A N 1
ATOM 1685 C CA . ALA A 1 230 ? -13.104 -2.546 9.418 1.00 93.06 230 ALA A CA 1
ATOM 1686 C C . ALA A 1 230 ? -13.473 -3.018 10.826 1.00 93.06 230 ALA A C 1
ATOM 1688 O O . ALA A 1 230 ? -13.794 -4.188 11.037 1.00 93.06 230 ALA A O 1
ATOM 1689 N N . LEU A 1 231 ? -13.417 -2.097 11.783 1.00 94.81 231 LEU A N 1
ATOM 1690 C CA . LEU A 1 231 ? -13.655 -2.398 13.189 1.00 94.81 231 LEU A CA 1
ATOM 1691 C C . LEU A 1 231 ? -14.850 -1.612 13.698 1.00 94.81 231 LEU A C 1
ATOM 1693 O O . LEU A 1 231 ? -14.970 -0.425 13.415 1.00 94.81 231 LEU A O 1
ATOM 1697 N N . SER A 1 232 ? -15.712 -2.248 14.479 1.00 95.81 232 SER A N 1
ATOM 1698 C CA . SER A 1 232 ? -16.853 -1.577 15.102 1.00 95.81 232 SER A CA 1
ATOM 1699 C C . SER A 1 232 ? -16.534 -1.234 16.551 1.00 95.81 232 SER A C 1
ATOM 1701 O O . SER A 1 232 ? -16.080 -2.094 17.306 1.00 95.81 232 SER A O 1
ATOM 1703 N N . VAL A 1 233 ? -16.790 0.012 16.944 1.00 96.69 233 VAL A N 1
ATOM 1704 C CA . VAL A 1 233 ? -16.722 0.435 18.346 1.00 96.69 233 VAL A CA 1
ATOM 1705 C C . VAL A 1 233 ? -18.018 0.035 19.031 1.00 96.69 233 VAL A C 1
ATOM 1707 O O . VAL A 1 233 ? -19.109 0.341 18.546 1.00 96.69 233 VAL A O 1
ATOM 1710 N N . ALA A 1 234 ? -17.913 -0.634 20.171 1.00 97.38 234 ALA A N 1
ATOM 1711 C CA . ALA A 1 234 ? -19.075 -1.004 20.957 1.00 97.38 234 ALA A CA 1
ATOM 1712 C C . ALA A 1 234 ? -19.815 0.242 21.501 1.00 97.38 234 ALA A C 1
ATOM 1714 O O . ALA A 1 234 ? -19.241 1.335 21.578 1.00 97.38 234 ALA A O 1
ATOM 1715 N N . PRO A 1 235 ? -21.094 0.111 21.903 1.00 97.19 235 PRO A N 1
ATOM 1716 C CA . PRO A 1 235 ? -21.877 1.228 22.444 1.00 97.19 235 PRO A CA 1
ATOM 1717 C C . PRO A 1 235 ? -21.308 1.847 23.730 1.00 97.19 235 PRO A C 1
ATOM 1719 O O . PRO A 1 235 ? -21.636 2.983 24.058 1.00 97.19 235 PRO A O 1
ATOM 1722 N N . ASP A 1 236 ? -20.469 1.113 24.462 1.00 96.44 236 ASP A N 1
ATOM 1723 C CA . ASP A 1 236 ? -19.758 1.592 25.652 1.00 96.44 236 ASP A CA 1
ATOM 1724 C C . ASP A 1 236 ? -18.402 2.246 25.320 1.00 96.44 236 ASP A C 1
ATOM 1726 O O . ASP A 1 236 ? -17.648 2.611 26.221 1.00 96.44 236 ASP A O 1
ATOM 1730 N N . GLY A 1 237 ? -18.077 2.399 24.032 1.00 95.75 237 GLY A N 1
ATOM 1731 C CA . GLY A 1 237 ? -16.805 2.938 23.556 1.00 95.75 237 GLY A CA 1
ATOM 1732 C C . GLY A 1 237 ? -15.655 1.927 23.555 1.00 95.75 237 GLY A C 1
ATOM 1733 O O . GLY A 1 237 ? -14.526 2.307 23.239 1.00 95.75 237 GLY A O 1
ATOM 1734 N N . SER A 1 238 ? -15.902 0.660 23.903 1.00 96.38 238 SER A N 1
ATOM 1735 C CA . SER A 1 238 ? -14.860 -0.364 23.876 1.00 96.38 238 SER A CA 1
ATOM 1736 C C . SER A 1 238 ? -14.583 -0.870 22.455 1.00 96.38 238 SER A C 1
ATOM 1738 O O . SER A 1 238 ? -15.468 -0.937 21.599 1.00 96.38 238 SER A O 1
ATOM 1740 N N . LEU A 1 239 ? -13.327 -1.220 22.187 1.00 96.44 239 LEU A N 1
ATOM 1741 C CA . LEU A 1 239 ? -12.883 -1.795 20.921 1.00 96.44 239 LEU A CA 1
ATOM 1742 C C . LEU A 1 239 ? -11.887 -2.925 21.189 1.00 96.44 239 LEU A C 1
ATOM 1744 O O . LEU A 1 239 ? -10.849 -2.699 21.805 1.00 96.44 239 LEU A O 1
ATOM 1748 N N . ALA A 1 240 ? -12.177 -4.123 20.683 1.00 93.94 240 ALA A N 1
ATOM 1749 C CA . ALA A 1 240 ? -11.221 -5.226 20.671 1.00 93.94 240 ALA A CA 1
ATOM 1750 C C . ALA A 1 240 ? -10.345 -5.141 19.416 1.00 93.94 240 ALA A C 1
ATOM 1752 O O . ALA A 1 240 ? -10.861 -5.082 18.297 1.00 93.94 240 ALA A O 1
ATOM 1753 N N . LEU A 1 241 ? -9.024 -5.142 19.593 1.00 91.81 241 LEU A N 1
ATOM 1754 C CA . LEU A 1 241 ? -8.077 -5.029 18.489 1.00 91.81 241 LEU A CA 1
ATOM 1755 C C . LEU A 1 241 ? -6.883 -5.968 18.679 1.00 91.81 241 LEU A C 1
ATOM 1757 O O . LEU A 1 241 ? -6.232 -5.968 19.720 1.00 91.81 241 LEU A O 1
ATOM 1761 N N . ALA A 1 242 ? -6.562 -6.722 17.627 1.00 89.75 242 ALA A N 1
ATOM 1762 C CA . ALA A 1 242 ? -5.302 -7.446 17.523 1.00 89.75 242 ALA A CA 1
ATOM 1763 C C . ALA A 1 242 ? -4.173 -6.471 17.150 1.00 89.75 242 ALA A C 1
ATOM 1765 O O . ALA A 1 242 ? -4.228 -5.811 16.105 1.00 89.75 242 ALA A O 1
ATOM 1766 N N . LEU A 1 243 ? -3.159 -6.366 18.009 1.00 89.50 243 LEU A N 1
ATOM 1767 C CA . LEU A 1 243 ? -2.023 -5.468 17.805 1.00 89.50 243 LEU A CA 1
ATOM 1768 C C . LEU A 1 243 ? -0.880 -6.146 17.051 1.00 89.50 243 LEU A C 1
ATOM 1770 O O . LEU A 1 243 ? -0.526 -7.280 17.329 1.00 89.50 243 LEU A O 1
ATOM 1774 N N . CYS A 1 244 ? -0.236 -5.430 16.135 1.00 87.62 244 CYS A N 1
ATOM 1775 C CA . CYS A 1 244 ? 0.967 -5.902 15.451 1.00 87.62 244 CYS A CA 1
ATOM 1776 C C . CYS A 1 244 ? 2.142 -4.944 15.681 1.00 87.62 244 CYS A C 1
ATOM 1778 O O . CYS A 1 244 ? 1.943 -3.759 15.948 1.00 87.62 244 CYS A O 1
ATOM 1780 N N . TYR A 1 245 ? 3.375 -5.442 15.540 1.00 85.75 245 TYR A N 1
ATOM 1781 C CA . TYR A 1 245 ? 4.596 -4.639 15.713 1.00 85.75 245 TYR A CA 1
ATOM 1782 C C . TYR A 1 245 ? 4.631 -3.381 14.850 1.00 85.75 245 TYR A C 1
ATOM 1784 O O . TYR A 1 245 ? 5.125 -2.345 15.283 1.00 85.75 245 TYR A O 1
ATOM 1792 N N . ARG A 1 246 ? 4.088 -3.444 13.631 1.00 88.06 246 ARG A N 1
ATOM 1793 C CA . ARG A 1 246 ? 3.911 -2.248 12.815 1.00 88.06 246 ARG A CA 1
ATOM 1794 C C . ARG A 1 246 ? 2.560 -1.610 13.146 1.00 88.06 246 ARG A C 1
ATOM 1796 O O . ARG A 1 246 ? 1.542 -2.254 12.899 1.00 88.06 246 ARG A O 1
ATOM 1803 N N . PRO A 1 247 ? 2.511 -0.362 13.639 1.00 90.19 247 PRO A N 1
ATOM 1804 C CA . PRO A 1 247 ? 1.242 0.272 13.959 1.00 90.19 247 PRO A CA 1
ATOM 1805 C C . PRO A 1 247 ? 0.329 0.372 12.736 1.00 90.19 247 PRO A C 1
ATOM 1807 O O . PRO A 1 247 ? 0.751 0.819 11.665 1.00 90.19 247 PRO A O 1
ATOM 1810 N N . ARG A 1 248 ? -0.934 -0.014 12.912 1.00 93.06 248 ARG A N 1
ATOM 1811 C CA . ARG A 1 248 ? -2.004 0.180 11.929 1.00 93.06 248 ARG A CA 1
ATOM 1812 C C . ARG A 1 248 ? -2.706 1.500 12.194 1.00 93.06 248 ARG A C 1
ATOM 1814 O O . ARG A 1 248 ? -2.809 1.924 13.343 1.00 93.06 248 ARG A O 1
ATOM 1821 N N . ALA A 1 249 ? -3.183 2.130 11.126 1.00 95.38 249 ALA A N 1
ATOM 1822 C CA . ALA A 1 249 ? -4.008 3.326 11.208 1.00 95.38 249 ALA A CA 1
ATOM 1823 C C . ALA A 1 249 ? -5.448 2.986 10.817 1.00 95.38 249 ALA A C 1
ATOM 1825 O O . ALA A 1 249 ? -5.679 2.260 9.848 1.00 95.38 249 ALA A O 1
ATOM 1826 N N . TYR A 1 250 ? -6.391 3.539 11.563 1.00 96.12 250 TYR A N 1
ATOM 1827 C CA . TYR A 1 250 ? -7.819 3.457 11.314 1.00 96.12 250 TYR A CA 1
ATOM 1828 C C . TYR A 1 250 ? -8.426 4.855 11.389 1.00 96.12 250 TYR A C 1
ATOM 1830 O O . TYR A 1 250 ? -7.988 5.677 12.193 1.00 96.12 250 TYR A O 1
ATOM 1838 N N . PHE A 1 251 ? -9.444 5.115 10.579 1.00 94.94 251 PHE A N 1
ATOM 1839 C CA . PHE A 1 251 ? -10.051 6.429 10.426 1.00 94.94 251 PHE A CA 1
ATOM 1840 C C . PHE A 1 251 ? -11.544 6.391 10.736 1.00 94.94 251 PHE A C 1
ATOM 1842 O O . PHE A 1 251 ? -12.248 5.470 10.324 1.00 94.94 251 PHE A O 1
ATOM 1849 N N . VAL A 1 252 ? -12.032 7.407 11.447 1.00 93.06 252 VAL A N 1
ATOM 1850 C CA . VAL A 1 252 ? -13.452 7.554 11.799 1.00 93.06 252 VAL A CA 1
ATOM 1851 C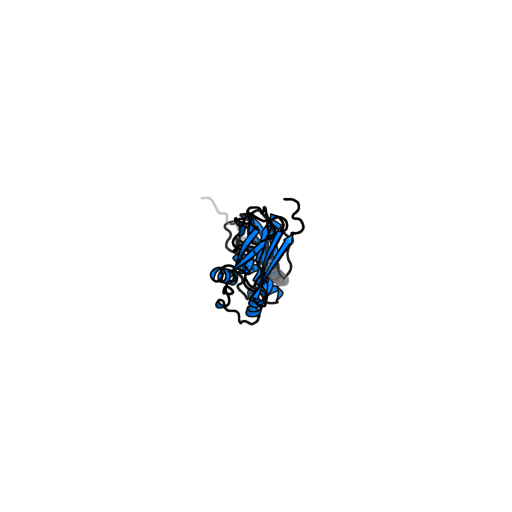 C . VAL A 1 252 ? -13.765 9.016 12.104 1.00 93.06 252 VAL A C 1
ATOM 1853 O O . VAL A 1 252 ? -13.062 9.631 12.891 1.00 93.06 252 VAL A O 1
ATOM 1856 N N . ARG A 1 253 ? -14.794 9.603 11.476 1.00 88.31 253 ARG A N 1
ATOM 1857 C CA . ARG A 1 253 ? -15.281 10.981 11.743 1.00 88.31 253 ARG A CA 1
ATOM 1858 C C . ARG A 1 253 ? -14.171 12.026 11.969 1.00 88.31 253 ARG A C 1
ATOM 1860 O O . ARG A 1 253 ? -14.193 12.766 12.948 1.00 88.31 253 ARG A O 1
ATOM 1867 N N . GLY A 1 254 ? -13.166 12.054 11.093 1.00 88.50 254 GLY A N 1
ATOM 1868 C CA . GLY A 1 254 ? -12.058 13.004 11.225 1.00 88.50 254 GLY A CA 1
ATOM 1869 C C . GLY A 1 254 ? -11.072 12.706 12.353 1.00 88.50 254 GLY A C 1
ATOM 1870 O O . GLY A 1 254 ? -10.344 13.603 12.752 1.00 88.50 254 GLY A O 1
ATOM 1871 N N . HIS A 1 255 ? -11.046 11.481 12.867 1.00 92.62 255 HIS A N 1
ATOM 1872 C CA . HIS A 1 255 ? -10.057 10.972 13.805 1.00 92.62 255 HIS A CA 1
ATOM 1873 C C . HIS A 1 255 ? -9.225 9.872 13.154 1.00 92.62 255 HIS A C 1
ATOM 1875 O O . HIS A 1 255 ? -9.717 9.107 12.323 1.00 92.62 255 HIS A O 1
ATOM 1881 N N . GLU A 1 256 ? -7.974 9.771 13.586 1.00 95.50 256 GLU A N 1
ATOM 1882 C CA . GLU A 1 256 ? -7.053 8.691 13.264 1.00 95.50 256 GLU A CA 1
ATOM 1883 C C . GLU A 1 256 ? -6.670 7.957 14.553 1.00 95.50 256 GLU A C 1
ATOM 1885 O O . GLU A 1 256 ? -6.027 8.530 15.438 1.00 95.50 256 GLU A O 1
ATOM 1890 N N . LEU A 1 257 ? -7.054 6.684 14.651 1.00 96.44 257 LEU A N 1
ATOM 1891 C CA . LEU A 1 257 ? -6.547 5.744 15.643 1.00 96.44 257 LEU A CA 1
ATOM 1892 C C . LEU A 1 257 ? -5.306 5.063 15.066 1.00 96.44 257 LEU A C 1
ATOM 1894 O O . LEU A 1 257 ? -5.387 4.383 14.046 1.00 96.44 257 LEU A O 1
ATOM 1898 N N . ARG A 1 258 ? -4.167 5.194 15.746 1.00 96.12 258 ARG A N 1
ATOM 1899 C CA . ARG A 1 258 ? -2.980 4.370 15.499 1.00 96.12 258 ARG A CA 1
ATOM 1900 C C . ARG A 1 258 ? -2.794 3.390 16.633 1.00 96.12 258 ARG A C 1
ATOM 1902 O O . ARG A 1 258 ? -2.782 3.824 17.779 1.00 96.12 258 ARG A O 1
ATOM 1909 N N . ALA A 1 259 ? -2.600 2.117 16.321 1.00 94.44 259 ALA A N 1
ATOM 1910 C CA . ALA A 1 259 ? -2.415 1.080 17.327 1.00 94.44 259 ALA A CA 1
ATOM 1911 C C . ALA A 1 259 ? -1.449 -0.008 16.841 1.00 94.44 259 ALA A C 1
ATOM 1913 O O . ALA A 1 259 ? -1.492 -0.409 15.676 1.00 94.44 259 ALA A O 1
ATOM 1914 N N . GLY A 1 260 ? -0.570 -0.465 17.729 1.00 92.69 260 GLY A N 1
ATOM 1915 C CA . GLY A 1 260 ? 0.425 -1.503 17.471 1.00 92.69 260 GLY A CA 1
ATOM 1916 C C . GLY A 1 260 ? 1.173 -1.895 18.744 1.00 92.69 260 GLY A C 1
ATOM 1917 O O . GLY A 1 260 ? 0.711 -1.618 19.848 1.00 92.69 260 GLY A O 1
ATOM 1918 N N . LEU A 1 261 ? 2.334 -2.526 18.588 1.00 90.06 261 LEU A N 1
ATOM 1919 C CA . LEU A 1 261 ? 3.249 -2.832 19.690 1.00 90.06 261 LEU A CA 1
ATOM 1920 C C . LEU A 1 261 ? 4.475 -1.911 19.633 1.00 90.06 261 LEU A C 1
ATOM 1922 O O . LEU A 1 261 ? 4.910 -1.513 18.551 1.00 90.06 261 LEU A O 1
ATOM 1926 N N . SER A 1 262 ? 5.034 -1.570 20.792 1.00 89.62 262 SER A N 1
ATOM 1927 C CA . SER A 1 262 ? 6.331 -0.902 20.899 1.00 89.62 262 SER A CA 1
ATOM 1928 C C . SER A 1 262 ? 7.463 -1.840 20.437 1.00 89.62 262 SER A C 1
ATOM 1930 O O . SER A 1 262 ? 7.239 -3.044 20.265 1.00 89.62 262 SER A O 1
ATOM 1932 N N . PRO A 1 263 ? 8.700 -1.340 20.254 1.00 85.38 263 PRO A N 1
ATOM 1933 C CA . PRO A 1 263 ? 9.863 -2.197 20.004 1.00 85.38 263 PRO A CA 1
ATOM 1934 C C . PRO A 1 263 ? 10.085 -3.268 21.086 1.00 85.38 263 PRO A C 1
ATOM 1936 O O . PRO A 1 263 ? 10.562 -4.358 20.780 1.00 85.38 263 PRO A O 1
ATOM 1939 N N . GLU A 1 264 ? 9.708 -2.976 22.332 1.00 88.81 264 GLU A N 1
ATOM 1940 C CA . GLU A 1 264 ? 9.758 -3.889 23.481 1.00 88.81 264 GLU A CA 1
ATOM 1941 C C . GLU A 1 264 ? 8.588 -4.889 23.503 1.00 88.81 264 GLU A C 1
ATOM 1943 O O . GLU A 1 264 ? 8.592 -5.826 24.299 1.00 88.81 264 GLU A O 1
ATOM 1948 N N . GLY A 1 265 ? 7.603 -4.725 22.613 1.00 87.25 265 GLY A N 1
ATOM 1949 C CA . GLY A 1 265 ? 6.417 -5.575 22.522 1.00 87.25 265 GLY A CA 1
ATOM 1950 C C . GLY A 1 265 ? 5.241 -5.117 23.386 1.00 87.25 265 GLY A C 1
ATOM 1951 O O . GLY A 1 265 ? 4.270 -5.860 23.509 1.00 87.25 265 GLY A O 1
ATOM 1952 N N . GLU A 1 266 ? 5.291 -3.919 23.972 1.00 90.12 266 GLU A N 1
ATOM 1953 C CA . GLU A 1 266 ? 4.193 -3.396 24.790 1.00 90.12 266 GLU A CA 1
ATOM 1954 C C . GLU A 1 266 ? 3.082 -2.794 23.914 1.00 90.12 266 GLU A C 1
ATOM 1956 O O . GLU A 1 266 ? 3.380 -2.102 22.934 1.00 90.12 266 GLU A O 1
ATOM 1961 N N . PRO A 1 267 ? 1.796 -3.001 24.243 1.00 91.25 267 PRO A N 1
ATOM 1962 C CA . PRO A 1 267 ? 0.692 -2.324 23.575 1.00 91.25 267 PRO A CA 1
ATOM 1963 C C . PRO A 1 267 ? 0.857 -0.804 23.556 1.00 91.25 267 PRO A C 1
ATOM 1965 O O . PRO A 1 267 ? 0.978 -0.163 24.599 1.00 91.25 267 PRO A O 1
ATOM 1968 N N . CYS A 1 268 ? 0.800 -0.200 22.370 1.00 92.31 268 CYS A N 1
ATOM 1969 C CA . CYS A 1 268 ? 0.787 1.249 22.229 1.00 92.31 268 CYS A CA 1
ATOM 1970 C C . CYS A 1 268 ? -0.291 1.699 21.244 1.00 92.31 268 CYS A C 1
ATOM 1972 O O . CYS A 1 268 ? -0.477 1.134 20.163 1.00 92.31 268 CYS A O 1
ATOM 1974 N N . TRP A 1 269 ? -1.018 2.748 21.618 1.00 95.00 269 TRP A N 1
ATOM 1975 C CA . TRP A 1 269 ? -2.022 3.345 20.754 1.00 95.00 269 TRP A CA 1
ATOM 1976 C C . TRP A 1 269 ? -2.175 4.840 21.017 1.00 95.00 269 TRP A C 1
ATOM 1978 O O . TRP A 1 269 ? -1.793 5.367 22.060 1.00 95.00 269 TRP A O 1
ATOM 1988 N N . SER A 1 270 ? -2.710 5.544 20.027 1.00 94.94 270 SER A N 1
ATOM 1989 C CA . SER A 1 270 ? -3.036 6.961 20.129 1.00 94.94 270 SER A CA 1
ATOM 1990 C C . SER A 1 270 ? -4.206 7.287 19.219 1.00 94.94 270 SER A C 1
ATOM 1992 O O . SER A 1 270 ? -4.302 6.734 18.123 1.00 94.94 270 SER A O 1
ATOM 1994 N N . ILE A 1 271 ? -5.053 8.216 19.648 1.00 95.00 271 ILE A N 1
ATOM 1995 C CA . ILE A 1 271 ? -6.094 8.799 18.810 1.00 95.00 271 ILE A CA 1
ATOM 1996 C C . ILE A 1 271 ? -5.822 10.287 18.623 1.00 95.00 271 ILE A C 1
ATOM 1998 O O . ILE A 1 271 ? -5.454 10.984 19.570 1.00 95.00 271 ILE A O 1
ATOM 2002 N N . LYS A 1 272 ? -5.942 10.770 17.388 1.00 94.19 272 LYS A N 1
ATOM 2003 C CA . LYS A 1 272 ? -5.713 12.178 17.046 1.00 94.19 272 LYS A CA 1
ATOM 2004 C C . LYS A 1 272 ? -6.798 12.667 16.103 1.00 94.19 272 LYS A C 1
ATOM 2006 O O . LYS A 1 272 ? -7.174 11.947 15.184 1.00 94.19 272 LYS A O 1
ATOM 2011 N N . ALA A 1 273 ? -7.254 13.900 16.295 1.00 89.81 273 ALA A N 1
ATOM 2012 C CA . ALA A 1 273 ? -8.069 14.574 15.294 1.00 89.81 273 ALA A CA 1
ATOM 2013 C C . ALA A 1 273 ? -7.226 14.819 14.030 1.00 89.81 273 ALA A C 1
ATOM 2015 O O . ALA A 1 273 ? -6.095 15.307 14.103 1.00 89.81 273 ALA A O 1
ATOM 2016 N N . THR A 1 274 ? -7.771 14.475 12.871 1.00 82.81 274 THR A N 1
ATOM 2017 C CA . THR A 1 274 ? -7.173 14.727 11.568 1.00 82.81 274 THR A CA 1
ATOM 2018 C C . THR A 1 274 ? -7.475 16.177 11.170 1.00 82.81 274 THR A C 1
ATOM 2020 O O . THR A 1 274 ? -8.645 16.548 11.017 1.00 82.81 274 THR A O 1
ATOM 2023 N N . PRO A 1 275 ? -6.455 17.039 11.017 1.00 73.19 275 PRO A N 1
ATOM 2024 C CA . PRO A 1 275 ? -6.674 18.436 10.663 1.00 73.19 275 PRO A CA 1
ATOM 2025 C C . PRO A 1 275 ? -7.402 18.543 9.315 1.00 73.19 275 PRO A C 1
ATOM 2027 O O . PRO A 1 275 ? -7.032 17.882 8.348 1.00 73.19 275 PRO A O 1
ATOM 2030 N N . GLY A 1 276 ? -8.444 19.379 9.259 1.00 65.88 276 GLY A N 1
ATOM 2031 C CA . GLY A 1 276 ? -9.237 19.618 8.044 1.00 65.88 276 GLY A CA 1
ATOM 2032 C C . GLY A 1 276 ? -10.521 18.790 7.908 1.00 65.88 276 GLY A C 1
ATOM 2033 O O . GLY A 1 276 ? -11.227 18.954 6.921 1.00 65.88 276 GLY A O 1
ATOM 2034 N N . ALA A 1 277 ? -10.871 17.952 8.889 1.00 54.22 277 ALA A N 1
ATOM 2035 C CA . ALA A 1 277 ? -12.098 17.146 8.851 1.00 54.22 277 ALA A CA 1
ATOM 2036 C C . ALA A 1 277 ? -13.392 17.888 9.262 1.00 54.22 277 ALA A C 1
ATOM 2038 O O . ALA A 1 277 ? -14.459 17.284 9.293 1.00 54.22 277 ALA A O 1
ATOM 2039 N N . GLY A 1 278 ? -13.325 19.188 9.571 1.00 43.62 278 GLY A N 1
ATOM 2040 C CA . GLY A 1 278 ? -14.453 19.982 10.086 1.00 43.62 278 GLY A CA 1
ATOM 2041 C C . GLY A 1 278 ? -15.536 20.361 9.065 1.00 43.62 278 GLY A C 1
ATOM 2042 O O . GLY A 1 278 ? -16.149 21.411 9.220 1.00 43.62 278 GLY A O 1
ATOM 2043 N N . GLY A 1 279 ? -15.754 19.568 8.013 1.00 43.81 279 GLY A N 1
ATOM 2044 C CA . GLY A 1 279 ? -16.652 19.937 6.914 1.00 43.81 279 GLY A CA 1
ATOM 2045 C C . GLY A 1 279 ? -17.232 18.769 6.119 1.00 43.81 279 GLY A C 1
ATOM 2046 O O . GLY A 1 279 ? -17.374 18.903 4.906 1.00 43.81 279 GLY A O 1
ATOM 2047 N N . LEU A 1 280 ? -17.530 17.641 6.773 1.00 40.34 280 LEU A N 1
ATOM 2048 C CA . LEU A 1 280 ? -18.330 16.548 6.203 1.00 40.34 280 LEU A CA 1
ATOM 2049 C C . LEU A 1 280 ? -19.641 16.384 6.970 1.00 40.34 280 LEU A C 1
ATOM 2051 O O . LEU A 1 280 ? -19.576 16.349 8.220 1.00 40.34 280 LEU A O 1
#

Foldseek 3Di:
DDDDDDDDDPPPPPDDPDPVVVVVVVVVVVVVVVVVVVVVVVVPPQWAWAKEFAAADDPLLPQFAWKFKWKDFLNDIDDTDTDGHRDIDIDTDGPPAKMKMWIWTDDFLDTAQTFTAIPPLQWDQDPPPPGRTYHYTGLLRSLLSVLLSVLSVVVHGSVVPNSSVLSVLLVVAELFSVLDDSVVQSVCVVVVNDDSVVSHADPKFDWDKDAADLVCAQHWWRWSTPSDDIWGQHNRRITTDGAAQQWTWTDDQQKIKTWHADPVRHTDIDIDGHPRSPPD

Secondary structure (DSSP, 8-state):
--------------PPPPHHHHHHHHHHHHHHHHHHHHHHHHHS-SEEEEEEEPPPPPGGGTT--EEEEEEEETTEEPPPEEE-TT-EEEEEEESSS-EEEEEEEEETTEEPPPEEEEETTT-EE-SSTTTSEEEE-BHHHHHHHHHHHHHHHTT--TTSS-HHHHHHHHHHH-S-GGGS-HHHHHHHHHTT---GGG--PPPP--EEEEE--GGGTT-EEEESSTTSPPEEPPTTSEEEEE--SSPEEEEETTEEEEEEE-TTS-EEEEEEEPTT-TT-

Radius of gyration: 30.76 Å; chains: 1; bounding box: 57×38×125 Å